Protein AF-A0A920SVD6-F1 (afdb_monomer_lite)

Secondary structure (DSSP, 8-state):
-TTHHHHHHHHHHHH-TT--HHHHHHHHHHHHHHHHHHHHHHHHTTT--EEEE-HHHHTEEE-S-TTS--EEEE--HHHHHHHHTTPEEEEE-SEEE-TT--EEE--TTHHHHHHHHHHHHTT-S-EEEEESSSS--SS-TTT-TTPPPPPS---------TT-TTSSS--SS---EEEEESSS--EEE-

pLDDT: mean 78.44, std 23.14, range [25.78, 98.5]

Foldseek 3Di:
DACVLVVQLVVVVVVPVCPDLLVNLVRSLVLQVVVLVVVCVVCVVVVAAADEEEQVRQQQEWAPPAQATDGPDTPNPVVVVCVVVLHKYKYRFQWHAYPVRGIGGNHPCRLVVRQVRVCVVVVAPDREEAAPDQDDWPDDCVVPVPTDRPPPDDDDDDPDPPPPPPPPSDDPHSHYWYFHHPHVHRMIID

Radius of gyration: 17.44 Å; chains: 1; bounding box: 50×38×45 Å

Sequence (190 aa):
MAGETNRLLDLARVIDPKADAREIDVLVSTGEQVTIALLTMALHNRQIEARSYTGGQVRILTDNVHGKARILDIDAESVRADIAQRNVVVIAGFQGVDESGNITTLGRGGSDTTAVAMAAALHADECRIYTDVDGVYTADPAIFPRSTPPGSHHSRGNAGTLKSWRQGFADPVGRICWKIQGSSAGFVVI

Structure (mmCIF, N/CA/C/O backbone):
data_AF-A0A920SVD6-F1
#
_entry.id   AF-A0A920SVD6-F1
#
loop_
_atom_site.group_PDB
_atom_site.id
_atom_site.type_symbol
_atom_site.label_atom_id
_atom_site.label_alt_id
_atom_site.label_comp_id
_atom_site.label_asym_id
_atom_site.label_entity_id
_atom_site.label_seq_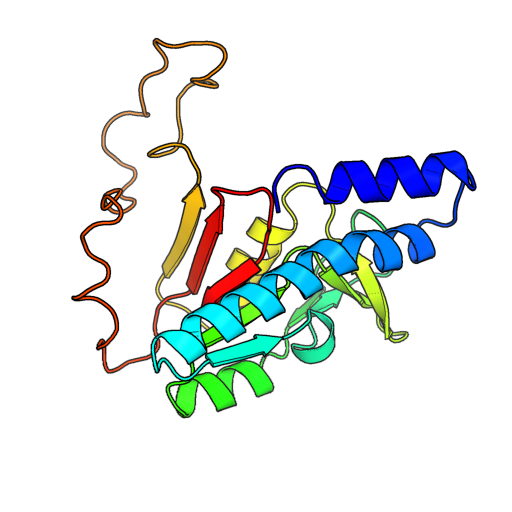id
_atom_site.pdbx_PDB_ins_code
_atom_site.Cartn_x
_atom_site.Cartn_y
_atom_site.Cartn_z
_atom_site.occupancy
_atom_site.B_iso_or_equiv
_atom_site.auth_seq_id
_atom_site.auth_comp_id
_atom_site.auth_asym_id
_atom_site.auth_atom_id
_atom_site.pdbx_PDB_model_num
ATOM 1 N N . MET A 1 1 ? 1.581 10.706 -5.353 1.00 59.88 1 MET A N 1
ATOM 2 C CA . MET A 1 1 ? 1.422 12.069 -5.924 1.00 59.88 1 MET A CA 1
ATOM 3 C C . MET A 1 1 ? 1.335 11.980 -7.444 1.00 59.88 1 MET A C 1
ATOM 5 O O . MET A 1 1 ? 1.946 11.075 -7.997 1.00 59.88 1 MET A O 1
ATOM 9 N N . ALA A 1 2 ? 0.642 12.934 -8.091 1.00 70.94 2 ALA A N 1
ATOM 10 C CA . ALA A 1 2 ? 0.730 13.290 -9.524 1.00 70.94 2 ALA A CA 1
ATOM 11 C C . ALA A 1 2 ? 1.945 12.749 -10.320 1.00 70.94 2 ALA A C 1
ATOM 13 O O . ALA A 1 2 ? 2.993 13.368 -10.218 1.00 70.94 2 ALA A O 1
ATOM 14 N N . GLY A 1 3 ? 1.860 11.662 -11.094 1.00 78.44 3 GLY A N 1
ATOM 15 C CA . GLY A 1 3 ? 2.940 11.180 -11.972 1.00 78.44 3 GLY A CA 1
ATOM 16 C C . GLY A 1 3 ? 4.173 10.558 -11.296 1.00 78.44 3 GLY A C 1
ATOM 17 O O . GLY A 1 3 ? 5.091 10.149 -12.004 1.00 78.44 3 GLY A O 1
ATOM 18 N N . GLU A 1 4 ? 4.207 10.435 -9.966 1.00 86.75 4 GLU A N 1
ATOM 19 C CA . GLU A 1 4 ? 5.420 10.019 -9.241 1.00 86.75 4 GLU A CA 1
ATOM 20 C C . GLU A 1 4 ? 5.851 8.582 -9.568 1.00 86.75 4 GLU A C 1
ATOM 22 O O . GLU A 1 4 ? 7.027 8.325 -9.808 1.00 86.75 4 GLU A O 1
ATOM 27 N N . THR A 1 5 ? 4.903 7.648 -9.681 1.00 86.06 5 THR A N 1
ATOM 28 C CA . THR A 1 5 ? 5.197 6.265 -10.088 1.00 86.06 5 THR A CA 1
ATOM 29 C C . THR A 1 5 ? 5.846 6.205 -11.472 1.00 86.06 5 THR A C 1
ATOM 31 O O . THR A 1 5 ? 6.794 5.451 -11.670 1.00 86.06 5 THR A O 1
ATOM 34 N N . ASN A 1 6 ? 5.383 7.026 -12.422 1.00 88.06 6 ASN A N 1
ATOM 35 C CA . ASN A 1 6 ? 5.971 7.076 -13.763 1.00 88.06 6 ASN A CA 1
ATOM 36 C C . ASN A 1 6 ? 7.395 7.635 -13.708 1.00 88.06 6 ASN A C 1
ATOM 38 O O . ASN A 1 6 ? 8.294 7.047 -14.298 1.00 88.06 6 ASN A O 1
ATOM 42 N N . ARG A 1 7 ? 7.616 8.703 -12.928 1.00 93.38 7 ARG A N 1
ATOM 43 C CA . ARG A 1 7 ? 8.951 9.273 -12.702 1.00 93.38 7 ARG A CA 1
ATOM 44 C C . ARG A 1 7 ? 9.929 8.222 -12.167 1.00 93.38 7 ARG A C 1
ATOM 46 O O . ARG A 1 7 ? 11.048 8.128 -12.660 1.00 93.38 7 ARG A O 1
ATOM 53 N N . LEU A 1 8 ? 9.509 7.430 -11.179 1.00 93.56 8 LEU A N 1
ATOM 54 C CA . LEU A 1 8 ? 10.324 6.361 -10.593 1.00 93.56 8 LEU A CA 1
ATOM 55 C C . LEU A 1 8 ? 10.625 5.243 -11.602 1.00 93.56 8 LEU A C 1
ATOM 57 O O . LEU A 1 8 ? 11.771 4.817 -11.722 1.00 93.56 8 LEU A O 1
ATOM 61 N N . LEU A 1 9 ? 9.626 4.809 -12.374 1.00 92.62 9 LEU A N 1
ATOM 62 C CA . LEU A 1 9 ? 9.816 3.808 -13.429 1.00 92.62 9 LEU A CA 1
ATOM 63 C C . LEU A 1 9 ? 10.764 4.296 -14.532 1.00 92.62 9 LEU A C 1
ATOM 65 O O . LEU A 1 9 ? 11.592 3.526 -15.015 1.00 92.62 9 LEU A O 1
ATOM 69 N N . ASP A 1 10 ? 10.673 5.566 -14.920 1.00 94.75 10 ASP A N 1
ATOM 70 C CA . ASP A 1 10 ? 11.561 6.148 -15.925 1.00 94.75 10 ASP A CA 1
ATOM 71 C C . ASP A 1 10 ? 13.003 6.253 -15.410 1.00 94.75 10 ASP A C 1
ATOM 73 O O . ASP A 1 10 ? 13.934 5.943 -16.152 1.00 94.75 10 ASP A O 1
ATOM 77 N N . LEU A 1 11 ? 13.204 6.577 -14.127 1.00 94.94 11 LEU A N 1
ATOM 78 C CA . LEU A 1 11 ? 14.527 6.520 -13.496 1.00 94.94 11 LEU A CA 1
ATOM 79 C C . LEU A 1 11 ? 15.113 5.104 -13.515 1.00 94.94 11 LEU A C 1
ATOM 81 O O . LEU A 1 11 ? 16.275 4.939 -13.877 1.00 94.94 11 LEU A O 1
ATOM 85 N N . ALA A 1 12 ? 14.320 4.082 -13.179 1.00 95.19 12 ALA A N 1
ATOM 86 C CA . ALA A 1 12 ? 14.783 2.695 -13.231 1.00 95.19 12 ALA A CA 1
ATOM 87 C C . ALA A 1 12 ? 15.220 2.293 -14.644 1.00 95.19 12 ALA A C 1
ATOM 89 O O . ALA A 1 12 ? 16.287 1.710 -14.816 1.00 95.19 12 ALA A O 1
ATOM 90 N N . ARG A 1 13 ? 14.441 2.671 -15.665 1.00 94.69 13 ARG A N 1
ATOM 91 C CA . ARG A 1 13 ? 14.746 2.378 -17.075 1.00 94.69 13 ARG A CA 1
ATOM 92 C C . ARG A 1 13 ? 16.040 3.019 -17.563 1.00 94.69 13 ARG A C 1
ATOM 94 O O . ARG A 1 13 ? 16.692 2.445 -18.429 1.00 94.69 13 ARG A O 1
ATOM 101 N N . VAL A 1 14 ? 16.397 4.196 -17.044 1.00 96.19 14 VAL A N 1
ATOM 102 C CA . VAL A 1 14 ? 17.677 4.851 -17.362 1.00 96.19 14 VAL A CA 1
ATOM 103 C C . VAL A 1 14 ? 18.859 4.037 -16.831 1.00 96.19 14 VAL A C 1
ATOM 105 O O . VAL A 1 14 ? 19.903 4.004 -17.478 1.00 96.19 14 VAL A O 1
ATOM 108 N N . ILE A 1 15 ? 18.700 3.380 -15.680 1.00 96.81 15 ILE A N 1
ATOM 109 C CA . ILE A 1 15 ? 19.742 2.546 -15.071 1.00 96.81 15 ILE A CA 1
ATOM 110 C C . ILE A 1 15 ? 19.809 1.171 -15.742 1.00 96.81 15 ILE A C 1
ATOM 112 O O . ILE A 1 15 ? 20.872 0.770 -16.208 1.00 96.81 15 ILE A O 1
ATOM 116 N N . ASP A 1 16 ? 18.683 0.461 -15.799 1.00 95.69 16 ASP A N 1
ATOM 117 C CA . ASP A 1 16 ? 18.568 -0.836 -16.458 1.00 95.69 16 ASP A CA 1
ATOM 118 C C . ASP A 1 16 ? 17.132 -1.053 -16.983 1.00 95.69 16 ASP A C 1
ATOM 120 O O . ASP A 1 16 ? 16.195 -1.250 -16.203 1.00 95.69 16 ASP A O 1
ATOM 124 N N . PRO A 1 17 ? 16.925 -1.077 -18.313 1.00 92.00 17 PRO A N 1
ATOM 125 C CA . PRO A 1 17 ? 15.631 -1.391 -18.918 1.00 92.00 17 PRO A CA 1
ATOM 126 C C . PRO A 1 17 ? 15.088 -2.791 -18.589 1.00 92.00 17 PRO A C 1
ATOM 128 O O . PRO A 1 17 ? 13.911 -3.055 -18.838 1.00 92.00 17 PRO A O 1
ATOM 131 N N . LYS A 1 18 ? 15.936 -3.697 -18.091 1.00 94.19 18 LYS A N 1
ATOM 132 C CA . LYS A 1 18 ? 15.605 -5.072 -17.696 1.00 94.19 18 LYS A CA 1
ATOM 133 C C . LYS A 1 18 ? 15.849 -5.314 -16.204 1.00 94.19 18 LYS A C 1
ATOM 135 O O . LYS A 1 18 ? 16.045 -6.466 -15.818 1.00 94.19 18 LYS A O 1
ATOM 140 N N . ALA A 1 19 ? 15.818 -4.248 -15.398 1.00 94.62 19 ALA A N 1
ATOM 141 C CA . ALA A 1 19 ? 15.954 -4.331 -13.951 1.00 94.62 19 ALA A CA 1
ATOM 142 C C . ALA A 1 19 ? 15.039 -5.414 -13.362 1.00 94.62 19 ALA A C 1
ATOM 144 O O . ALA A 1 19 ? 13.912 -5.622 -13.827 1.00 94.62 19 ALA A O 1
ATOM 145 N N . ASP A 1 20 ? 15.532 -6.084 -12.321 1.00 96.19 20 ASP A N 1
ATOM 146 C CA . ASP A 1 20 ? 14.783 -7.117 -11.618 1.00 96.19 20 ASP A CA 1
ATOM 147 C C . ASP A 1 20 ? 13.450 -6.558 -11.093 1.00 96.19 20 ASP A C 1
ATOM 149 O O . ASP A 1 20 ? 13.395 -5.480 -10.492 1.00 96.19 20 ASP A O 1
ATOM 153 N N . ALA A 1 21 ? 12.361 -7.294 -11.324 1.00 96.31 21 ALA A N 1
ATOM 154 C CA . ALA A 1 21 ? 11.019 -6.874 -10.937 1.00 96.31 21 ALA A CA 1
ATOM 155 C C . ALA A 1 21 ? 10.884 -6.656 -9.419 1.00 96.31 21 ALA A C 1
ATOM 157 O O . ALA A 1 21 ? 10.124 -5.783 -8.998 1.00 96.31 21 ALA A O 1
ATOM 158 N N . ARG A 1 22 ? 11.653 -7.387 -8.604 1.00 97.69 22 ARG A N 1
ATOM 159 C CA . ARG A 1 22 ? 11.734 -7.187 -7.155 1.00 97.69 22 ARG A CA 1
ATOM 160 C C . ARG A 1 22 ? 12.231 -5.787 -6.810 1.00 97.69 22 ARG A C 1
ATOM 162 O O . ARG A 1 22 ? 11.636 -5.112 -5.975 1.00 97.69 22 ARG A O 1
ATOM 169 N N . GLU A 1 23 ? 13.299 -5.329 -7.459 1.00 98.00 23 GLU A N 1
ATOM 170 C CA . GLU A 1 23 ? 13.865 -3.998 -7.200 1.00 98.00 23 GLU A CA 1
ATOM 171 C C . GLU A 1 23 ? 12.952 -2.888 -7.725 1.00 98.00 23 GLU A C 1
ATOM 173 O O . GLU A 1 23 ? 12.854 -1.819 -7.118 1.00 98.00 23 GLU A O 1
ATOM 178 N N . ILE A 1 24 ? 12.221 -3.152 -8.814 1.00 97.06 24 ILE A N 1
ATOM 179 C CA . ILE A 1 24 ? 11.164 -2.250 -9.276 1.00 97.06 24 ILE A CA 1
ATOM 180 C C . ILE A 1 24 ? 10.084 -2.100 -8.205 1.00 97.06 24 ILE A C 1
ATOM 182 O O . ILE A 1 24 ? 9.722 -0.966 -7.894 1.00 97.06 24 ILE A O 1
ATOM 186 N N . ASP A 1 25 ? 9.608 -3.196 -7.609 1.00 97.44 25 ASP A N 1
ATOM 187 C CA . ASP A 1 25 ? 8.603 -3.156 -6.541 1.00 97.44 25 ASP A CA 1
ATOM 188 C C . ASP A 1 25 ? 9.084 -2.344 -5.334 1.00 97.44 25 ASP A C 1
ATOM 190 O O . ASP A 1 25 ? 8.352 -1.475 -4.845 1.00 97.44 25 ASP A O 1
ATOM 194 N N . VAL A 1 26 ? 10.335 -2.551 -4.905 1.00 97.56 26 VAL A N 1
ATOM 195 C CA . VAL A 1 26 ? 10.971 -1.731 -3.863 1.00 97.56 26 VAL A CA 1
ATOM 196 C C . VAL A 1 26 ? 10.915 -0.256 -4.252 1.00 97.56 26 VAL A C 1
ATOM 198 O O . VAL A 1 26 ? 10.402 0.558 -3.483 1.00 97.56 26 VAL A O 1
ATOM 201 N N . LEU A 1 27 ? 11.372 0.093 -5.456 1.00 96.75 27 LEU A N 1
ATOM 202 C CA . LEU A 1 27 ? 11.443 1.475 -5.914 1.00 96.75 27 LEU A CA 1
ATOM 203 C C . LEU A 1 27 ? 10.066 2.143 -5.969 1.00 96.75 27 LEU A C 1
ATOM 205 O O . LEU A 1 27 ? 9.876 3.207 -5.379 1.00 96.75 27 LEU A O 1
ATOM 209 N N . VAL A 1 28 ? 9.097 1.549 -6.668 1.00 94.75 28 VAL A N 1
ATOM 210 C CA . VAL A 1 28 ? 7.799 2.200 -6.897 1.00 94.75 28 VAL A CA 1
ATOM 211 C C . VAL A 1 28 ? 6.931 2.250 -5.640 1.00 94.75 28 VAL A C 1
ATOM 213 O O . VAL A 1 28 ? 6.102 3.154 -5.519 1.00 94.75 28 VAL A O 1
ATOM 216 N N . SER A 1 29 ? 7.148 1.351 -4.672 1.00 95.00 29 SER A N 1
ATOM 217 C CA . SER A 1 29 ? 6.441 1.379 -3.385 1.00 95.00 29 SER A CA 1
ATOM 218 C C . SER A 1 29 ? 6.717 2.653 -2.575 1.00 95.00 29 SER A C 1
ATOM 220 O O . SER A 1 29 ? 5.858 3.107 -1.811 1.00 95.00 29 SER A O 1
ATOM 222 N N . THR A 1 30 ? 7.887 3.274 -2.773 1.00 95.38 30 THR A N 1
ATOM 223 C CA . THR A 1 30 ? 8.310 4.477 -2.037 1.00 95.38 30 THR A CA 1
ATOM 224 C C . THR A 1 30 ? 7.393 5.675 -2.281 1.00 95.38 30 THR A C 1
ATOM 226 O O . THR A 1 30 ? 7.169 6.466 -1.365 1.00 95.38 30 THR A O 1
ATOM 229 N N . GLY A 1 31 ? 6.794 5.791 -3.473 1.00 92.06 31 GLY A N 1
ATOM 230 C CA . GLY A 1 31 ? 5.871 6.883 -3.793 1.00 92.06 31 GLY A CA 1
ATOM 231 C C . GLY A 1 31 ? 4.642 6.905 -2.878 1.00 92.06 31 GLY A C 1
ATOM 232 O O . GLY A 1 31 ? 4.177 7.976 -2.470 1.00 92.06 31 GLY A O 1
ATOM 233 N N . GLU A 1 32 ? 4.149 5.727 -2.492 1.00 90.38 32 GLU A N 1
ATOM 234 C CA . GLU A 1 32 ? 3.034 5.613 -1.551 1.00 90.38 32 GLU A CA 1
ATOM 235 C C . GLU A 1 32 ? 3.483 5.842 -0.108 1.00 90.38 32 GLU A C 1
ATOM 237 O O . GLU A 1 32 ? 2.773 6.502 0.648 1.00 90.38 32 GLU A O 1
ATOM 242 N N . GLN A 1 33 ? 4.693 5.404 0.258 1.00 94.62 33 GLN A N 1
ATOM 243 C CA . GLN A 1 33 ? 5.264 5.656 1.588 1.00 94.62 33 GLN A CA 1
ATOM 244 C C . GLN A 1 33 ? 5.442 7.156 1.864 1.00 94.62 33 GLN A C 1
ATOM 246 O O . GLN A 1 33 ? 5.070 7.646 2.932 1.00 94.62 33 GLN A O 1
ATOM 251 N N . VAL A 1 34 ? 5.940 7.908 0.878 1.00 94.88 34 VAL A N 1
ATOM 252 C CA . VAL A 1 34 ? 6.024 9.374 0.957 1.00 94.88 34 VAL A CA 1
ATOM 253 C C . VAL A 1 34 ? 4.633 9.975 1.149 1.00 94.88 34 VAL A C 1
ATOM 255 O O . VAL A 1 34 ? 4.442 10.853 1.990 1.00 94.88 34 VAL A O 1
ATOM 258 N N . THR A 1 35 ? 3.643 9.487 0.400 1.00 91.38 35 THR A N 1
ATOM 259 C CA . THR A 1 35 ? 2.292 10.049 0.444 1.00 91.38 35 THR A CA 1
ATOM 260 C C . THR A 1 35 ? 1.628 9.842 1.806 1.00 91.38 35 THR A C 1
ATOM 262 O O . THR A 1 35 ? 1.092 10.803 2.362 1.00 91.38 35 THR A O 1
ATOM 265 N N . ILE A 1 36 ? 1.681 8.631 2.372 1.00 95.19 36 ILE A N 1
ATOM 266 C CA . ILE A 1 36 ? 1.068 8.365 3.683 1.00 95.19 36 ILE A CA 1
ATOM 267 C C . ILE A 1 36 ? 1.713 9.192 4.790 1.00 95.19 36 ILE A C 1
ATOM 269 O O . ILE A 1 36 ? 1.002 9.730 5.635 1.00 95.19 36 ILE A O 1
ATOM 273 N N . ALA A 1 37 ? 3.036 9.372 4.747 1.00 96.56 37 ALA A N 1
ATOM 274 C CA . ALA A 1 37 ? 3.748 10.176 5.728 1.00 96.56 37 ALA A CA 1
ATOM 275 C C . ALA A 1 37 ? 3.295 11.642 5.666 1.00 96.56 37 ALA A C 1
ATOM 277 O O . ALA A 1 37 ? 2.928 12.219 6.690 1.00 96.56 37 ALA A O 1
ATOM 278 N N . LEU A 1 38 ? 3.249 12.225 4.463 1.00 95.44 38 LEU A N 1
ATOM 279 C CA . LEU A 1 38 ? 2.810 13.608 4.262 1.00 95.44 38 LEU A CA 1
ATOM 280 C C . LEU A 1 38 ? 1.349 13.823 4.679 1.00 95.44 38 LEU A C 1
ATOM 282 O O . LEU A 1 38 ? 1.037 14.836 5.307 1.00 95.44 38 LEU A O 1
ATOM 286 N N . LEU A 1 39 ? 0.454 12.880 4.368 1.00 92.94 39 LEU A N 1
ATOM 287 C CA . LEU A 1 39 ? -0.944 12.976 4.781 1.00 92.94 39 LEU A CA 1
ATOM 288 C C . LEU A 1 39 ? -1.087 12.903 6.303 1.00 92.94 39 LEU A C 1
ATOM 290 O O . LEU A 1 39 ? -1.785 13.730 6.887 1.00 92.94 39 LEU A O 1
ATOM 294 N N . THR A 1 40 ? -0.409 11.959 6.954 1.00 95.62 40 THR A N 1
ATOM 295 C CA . THR A 1 40 ? -0.432 11.847 8.416 1.00 95.62 40 THR A CA 1
ATOM 296 C C . THR A 1 40 ? 0.098 13.119 9.081 1.00 95.62 40 THR A C 1
ATOM 298 O O . THR A 1 40 ? -0.557 13.638 9.980 1.00 95.62 40 THR A O 1
ATOM 301 N N . MET A 1 41 ? 1.192 13.708 8.582 1.00 96.88 41 MET A N 1
ATOM 302 C CA . MET A 1 41 ? 1.684 15.007 9.071 1.00 96.88 41 MET A CA 1
ATOM 303 C C . MET A 1 41 ? 0.647 16.130 8.896 1.00 96.88 41 MET A C 1
ATOM 305 O O . MET A 1 41 ? 0.484 16.982 9.771 1.00 96.88 41 MET A O 1
ATOM 309 N N . ALA A 1 42 ? -0.081 16.144 7.775 1.00 93.94 42 ALA A N 1
ATOM 310 C CA . ALA A 1 42 ? -1.130 17.130 7.527 1.00 93.94 42 ALA A CA 1
ATOM 311 C C . ALA A 1 42 ? -2.347 16.965 8.460 1.00 93.94 42 ALA A C 1
ATOM 313 O O . ALA A 1 42 ? -2.970 17.971 8.818 1.00 93.94 42 ALA A O 1
ATOM 314 N N . LEU A 1 43 ? -2.676 15.729 8.857 1.00 92.62 43 LEU A N 1
ATOM 315 C CA . LEU A 1 43 ? -3.696 15.423 9.868 1.00 92.62 43 LEU A CA 1
ATOM 316 C C . LEU A 1 43 ? -3.243 15.879 11.261 1.00 92.62 43 LEU A C 1
ATOM 318 O O . LEU A 1 43 ? -3.988 16.588 11.937 1.00 92.62 43 LEU A O 1
ATOM 322 N N . HIS A 1 44 ? -1.994 15.598 11.641 1.00 94.38 44 HIS A N 1
ATOM 323 C CA . HIS A 1 44 ? -1.421 16.070 12.907 1.00 94.38 44 HIS A CA 1
ATOM 324 C C . HIS A 1 44 ? -1.421 17.597 13.016 1.00 94.38 44 HIS A C 1
ATOM 326 O O . HIS A 1 44 ? -1.799 18.141 14.049 1.00 94.38 44 HIS A O 1
ATOM 332 N N . ASN A 1 45 ? -1.088 18.316 11.937 1.00 95.75 45 ASN A N 1
ATOM 333 C CA . ASN A 1 45 ? -1.154 19.786 11.898 1.00 95.75 45 ASN A CA 1
ATOM 334 C C . ASN A 1 45 ? -2.589 20.324 12.111 1.00 95.75 45 ASN A C 1
ATOM 336 O O . ASN A 1 45 ? -2.800 21.466 12.506 1.00 95.75 45 ASN A O 1
ATOM 340 N N . ARG A 1 46 ? -3.601 19.487 11.872 1.00 94.38 46 ARG A N 1
ATOM 341 C CA . ARG A 1 46 ? -5.013 19.769 12.158 1.00 94.38 46 ARG A CA 1
ATOM 342 C C . ARG A 1 46 ? -5.481 19.211 13.505 1.00 94.38 46 ARG A C 1
ATOM 344 O O . ARG A 1 46 ? -6.682 19.210 13.751 1.00 94.38 46 ARG A O 1
ATOM 351 N N . GLN A 1 47 ? -4.555 18.773 14.360 1.00 94.94 47 GLN A N 1
ATOM 352 C CA . GLN A 1 47 ? -4.828 18.178 15.673 1.00 94.94 47 GLN A CA 1
ATOM 353 C C . GLN A 1 47 ? -5.707 16.920 15.591 1.00 94.94 47 GLN A C 1
ATOM 355 O O . GLN A 1 47 ? -6.502 16.646 16.486 1.00 94.94 47 GLN A O 1
ATOM 360 N N . ILE A 1 48 ? -5.584 16.171 14.493 1.00 92.81 48 ILE A N 1
ATOM 361 C CA . ILE A 1 48 ? -6.232 14.874 14.313 1.00 92.81 48 ILE A CA 1
ATOM 362 C C . ILE A 1 48 ? -5.188 13.799 14.590 1.00 92.81 48 ILE A C 1
ATOM 364 O O . ILE A 1 48 ? -4.170 13.743 13.896 1.00 92.81 48 ILE A O 1
ATOM 368 N N . GLU A 1 49 ? -5.455 12.946 15.576 1.00 94.38 49 GLU A N 1
ATOM 369 C CA . GLU A 1 49 ? -4.615 11.785 15.867 1.00 94.38 49 GLU A CA 1
ATOM 370 C C . GLU A 1 49 ? -4.657 10.807 14.694 1.00 94.38 49 GLU A C 1
ATOM 372 O O . GLU A 1 49 ? -5.722 10.371 14.248 1.00 94.38 49 GLU A O 1
ATOM 377 N N . ALA A 1 50 ? -3.482 10.500 14.154 1.00 94.94 50 ALA A N 1
ATOM 378 C CA . ALA A 1 50 ? -3.350 9.680 12.963 1.00 94.94 50 ALA A CA 1
ATOM 379 C C . ALA A 1 50 ? -2.043 8.890 12.964 1.00 94.94 50 ALA A C 1
ATOM 381 O O . ALA A 1 50 ? -1.034 9.340 13.513 1.00 94.94 50 ALA A O 1
ATOM 382 N N . ARG A 1 51 ? -2.021 7.746 12.281 1.00 97.06 51 ARG A N 1
ATOM 383 C CA . ARG A 1 51 ? -0.809 6.943 12.100 1.00 97.06 51 ARG A CA 1
ATOM 384 C C . ARG A 1 51 ? -0.744 6.347 10.707 1.00 97.06 51 ARG A C 1
ATOM 386 O O . ARG A 1 51 ? -1.748 5.874 10.186 1.00 97.06 51 ARG A O 1
ATOM 393 N N . SER A 1 52 ? 0.447 6.359 10.115 1.00 97.06 52 SER A N 1
ATOM 394 C CA . SER A 1 52 ? 0.682 5.751 8.810 1.00 97.06 52 SER A CA 1
ATOM 395 C C . SER A 1 52 ? 1.235 4.327 8.914 1.00 97.06 52 SER A C 1
ATOM 397 O O . SER A 1 52 ? 1.939 3.998 9.870 1.00 97.06 52 SER A O 1
ATOM 399 N N . TYR A 1 53 ? 0.917 3.495 7.920 1.00 97.69 53 TYR A N 1
ATOM 400 C CA . TYR A 1 53 ? 1.356 2.104 7.822 1.00 97.69 53 TYR A CA 1
ATOM 401 C C . TYR A 1 53 ? 1.772 1.736 6.398 1.00 97.69 53 TYR A C 1
ATOM 403 O O . TYR A 1 53 ? 1.054 2.012 5.442 1.00 97.69 53 TYR A O 1
ATOM 411 N N . THR A 1 54 ? 2.885 1.027 6.240 1.00 97.38 54 THR A N 1
ATOM 412 C CA . THR A 1 54 ? 3.207 0.334 4.984 1.00 97.38 54 THR A CA 1
ATOM 413 C C . THR A 1 54 ? 2.456 -0.997 4.882 1.00 97.38 54 THR A C 1
ATOM 415 O O . THR A 1 54 ? 2.028 -1.554 5.895 1.00 97.38 54 THR A O 1
ATOM 418 N N . GLY A 1 55 ? 2.339 -1.559 3.672 1.00 94.81 55 GLY A N 1
ATOM 419 C CA . GLY A 1 55 ? 1.699 -2.868 3.473 1.00 94.81 55 GLY A CA 1
ATOM 420 C C . GLY A 1 55 ? 2.333 -3.982 4.319 1.00 94.81 55 GLY A C 1
ATOM 421 O O . GLY A 1 55 ? 1.621 -4.802 4.894 1.00 94.81 55 GLY A O 1
ATOM 422 N N . GLY A 1 56 ? 3.658 -3.950 4.504 1.00 95.81 56 GLY A N 1
ATOM 423 C CA . GLY A 1 56 ? 4.365 -4.875 5.395 1.00 95.81 56 GLY A CA 1
ATOM 424 C C . GLY A 1 56 ? 4.037 -4.687 6.880 1.00 95.81 56 GLY A C 1
ATOM 425 O O . GLY A 1 56 ? 3.890 -5.673 7.594 1.00 95.81 56 GLY A O 1
ATOM 426 N N . GLN A 1 57 ? 3.849 -3.448 7.353 1.00 96.62 57 GLN A N 1
ATOM 427 C CA . GLN A 1 57 ? 3.471 -3.173 8.750 1.00 96.62 57 GLN A CA 1
ATOM 428 C C . GLN A 1 57 ? 2.028 -3.594 9.074 1.00 96.62 57 GLN A C 1
ATOM 430 O O . GLN A 1 57 ? 1.730 -3.938 10.218 1.00 96.62 57 GLN A O 1
ATOM 435 N N . VAL A 1 58 ? 1.138 -3.576 8.076 1.00 94.94 58 VAL A N 1
ATOM 436 C CA . VAL A 1 58 ? -0.220 -4.151 8.174 1.00 94.94 58 VAL A CA 1
ATOM 437 C C . VAL A 1 58 ? -0.206 -5.678 8.014 1.00 94.94 58 VAL A C 1
ATOM 439 O O . VAL A 1 58 ? -1.153 -6.344 8.427 1.00 94.94 58 VAL A O 1
ATOM 442 N N . ARG A 1 59 ? 0.882 -6.227 7.454 1.00 94.50 59 ARG A N 1
ATOM 443 C CA . ARG A 1 59 ? 1.040 -7.624 7.020 1.00 94.50 59 ARG A CA 1
ATOM 444 C C . ARG A 1 59 ? 0.030 -8.010 5.938 1.00 94.50 59 ARG A C 1
ATOM 446 O O . ARG A 1 59 ? -0.696 -8.990 6.066 1.00 94.50 59 ARG A O 1
ATOM 453 N N . ILE A 1 60 ? -0.006 -7.219 4.866 1.00 97.38 60 ILE A N 1
ATOM 454 C CA . ILE A 1 60 ? -0.681 -7.584 3.616 1.00 97.38 60 ILE A CA 1
ATOM 455 C C . ILE A 1 60 ? 0.194 -8.627 2.919 1.00 97.38 60 ILE A C 1
ATOM 457 O O . ILE A 1 60 ? 1.152 -8.273 2.227 1.00 97.38 60 ILE A O 1
ATOM 461 N N . LEU A 1 61 ? -0.107 -9.903 3.152 1.00 98.38 61 LEU A N 1
ATOM 462 C CA . LEU A 1 61 ? 0.619 -11.025 2.575 1.00 98.38 61 LEU A CA 1
ATOM 463 C C . LEU A 1 61 ? 0.218 -11.200 1.113 1.00 98.38 61 LEU A C 1
ATOM 465 O O . LEU A 1 61 ? -0.962 -11.156 0.762 1.00 98.38 61 LEU A O 1
ATOM 469 N N . THR A 1 62 ? 1.205 -11.433 0.263 1.00 98.50 62 THR A N 1
ATOM 470 C CA . THR A 1 62 ? 1.032 -11.602 -1.178 1.00 98.50 62 THR A CA 1
ATOM 471 C C . THR A 1 62 ? 1.816 -12.801 -1.701 1.00 98.50 62 THR A C 1
ATOM 473 O O . THR A 1 62 ? 2.708 -13.307 -1.022 1.00 98.50 62 THR A O 1
ATOM 476 N N . ASP A 1 63 ? 1.493 -13.250 -2.915 1.00 98.12 63 ASP A N 1
ATOM 477 C CA . ASP A 1 63 ? 2.399 -14.117 -3.671 1.00 98.12 63 ASP A CA 1
ATOM 478 C C . ASP A 1 63 ? 3.667 -13.356 -4.119 1.00 98.12 63 ASP A C 1
ATOM 480 O O . ASP A 1 63 ? 3.766 -12.135 -4.013 1.00 98.12 63 ASP A O 1
ATOM 484 N N . ASN A 1 64 ? 4.668 -14.077 -4.622 1.00 96.88 64 ASN A N 1
ATOM 485 C CA . ASN A 1 64 ? 5.961 -13.509 -5.023 1.00 96.88 64 ASN A CA 1
ATOM 486 C C . ASN A 1 64 ? 5.994 -13.028 -6.488 1.00 96.88 64 ASN A C 1
ATOM 488 O O . ASN A 1 64 ? 7.063 -12.910 -7.095 1.00 96.88 64 ASN A O 1
ATOM 492 N N . VAL A 1 65 ? 4.830 -12.776 -7.099 1.00 97.69 65 VAL A N 1
ATOM 493 C CA . VAL A 1 65 ? 4.744 -12.360 -8.504 1.00 97.69 65 VAL A CA 1
ATOM 494 C C . VAL A 1 65 ? 4.909 -10.842 -8.607 1.00 97.69 65 VAL A C 1
ATOM 496 O O . VAL A 1 65 ? 3.942 -10.102 -8.789 1.00 97.69 65 VAL A O 1
ATOM 499 N N . HIS A 1 66 ? 6.156 -10.378 -8.513 1.00 96.69 66 HIS A N 1
ATOM 500 C CA . HIS A 1 66 ? 6.504 -8.954 -8.529 1.00 96.69 66 HIS A CA 1
ATOM 501 C C . HIS A 1 66 ? 5.860 -8.161 -9.683 1.00 96.69 66 HIS A C 1
ATOM 503 O O . HIS A 1 66 ? 5.724 -8.644 -10.815 1.00 96.69 66 HIS A O 1
ATOM 509 N N . GLY A 1 67 ? 5.429 -6.934 -9.384 1.00 93.75 67 GLY A N 1
ATOM 510 C CA . GLY A 1 67 ? 4.719 -6.034 -10.301 1.00 93.75 67 GLY A CA 1
ATOM 511 C C . GLY A 1 67 ? 3.223 -6.321 -10.507 1.00 93.75 67 GLY A C 1
ATOM 512 O O . GLY A 1 67 ? 2.523 -5.503 -11.112 1.00 93.75 67 GLY A O 1
ATOM 513 N N . LYS A 1 68 ? 2.716 -7.480 -10.067 1.00 96.50 68 LYS A N 1
ATOM 514 C CA . LYS A 1 68 ? 1.309 -7.902 -10.231 1.00 96.50 68 LYS A CA 1
ATOM 515 C C . LYS A 1 68 ? 0.881 -8.935 -9.182 1.00 96.50 68 LYS A C 1
ATOM 517 O O . LYS A 1 68 ? 0.103 -9.845 -9.488 1.00 96.50 68 LYS A O 1
ATOM 522 N N . ALA A 1 69 ? 1.423 -8.801 -7.979 1.00 97.62 69 ALA A N 1
ATOM 523 C CA . ALA A 1 69 ? 1.230 -9.753 -6.905 1.00 97.62 69 ALA A CA 1
ATOM 524 C C . ALA A 1 69 ? -0.238 -9.798 -6.469 1.00 97.62 69 ALA A C 1
ATOM 526 O O . ALA A 1 69 ? -0.986 -8.822 -6.611 1.00 97.62 69 ALA A O 1
ATOM 527 N N . ARG A 1 70 ? -0.667 -10.940 -5.938 1.00 97.38 70 ARG A N 1
ATOM 528 C CA . ARG A 1 70 ? -2.030 -11.136 -5.426 1.00 97.38 70 ARG A CA 1
ATOM 529 C C . ARG A 1 70 ? -2.017 -11.179 -3.913 1.00 97.38 70 ARG A C 1
ATOM 531 O O . ARG A 1 70 ? -1.185 -11.865 -3.335 1.00 97.38 70 ARG A O 1
ATOM 538 N N . ILE A 1 71 ? -2.966 -10.485 -3.286 1.00 97.69 71 ILE A N 1
ATOM 539 C CA . ILE A 1 71 ? -3.173 -10.559 -1.836 1.00 97.69 71 ILE A CA 1
ATOM 540 C C . ILE A 1 71 ? -3.655 -11.970 -1.486 1.00 97.69 71 ILE A C 1
ATOM 542 O O . ILE A 1 71 ? -4.641 -12.444 -2.054 1.00 97.69 71 ILE A O 1
ATOM 546 N N . LEU A 1 72 ? -2.946 -12.619 -0.568 1.00 97.75 72 LEU A N 1
ATOM 547 C CA . LEU A 1 72 ? -3.263 -13.938 -0.028 1.00 97.75 72 LEU A CA 1
ATOM 548 C C . LEU A 1 72 ? -3.965 -13.823 1.324 1.00 97.75 72 LEU A C 1
ATOM 550 O O . LEU A 1 72 ? -4.930 -14.542 1.566 1.00 97.75 72 LEU A O 1
ATOM 554 N N . ASP A 1 73 ? -3.495 -12.911 2.179 1.00 97.19 73 ASP A N 1
ATOM 555 C CA . ASP A 1 73 ? -4.035 -12.710 3.523 1.00 97.19 73 ASP A CA 1
ATOM 556 C C . ASP A 1 73 ? -3.746 -11.294 4.049 1.00 97.19 73 ASP A C 1
ATOM 558 O O . ASP A 1 73 ? -2.840 -10.607 3.567 1.00 97.19 73 ASP A O 1
ATOM 562 N N . ILE A 1 74 ? -4.527 -10.850 5.036 1.00 96.12 74 ILE A N 1
ATOM 563 C CA . ILE A 1 74 ? -4.351 -9.574 5.734 1.00 96.12 74 ILE A CA 1
ATOM 564 C C . ILE A 1 74 ? -4.613 -9.782 7.228 1.00 96.12 74 ILE A C 1
ATOM 566 O O . ILE A 1 74 ? -5.752 -9.978 7.645 1.00 96.12 74 ILE A O 1
ATOM 570 N N . ASP A 1 75 ? -3.567 -9.631 8.042 1.00 91.44 75 ASP A N 1
ATOM 571 C CA . ASP A 1 75 ? -3.666 -9.713 9.504 1.00 91.44 75 ASP A CA 1
ATOM 572 C C . ASP A 1 75 ? -4.459 -8.513 10.065 1.00 91.44 75 ASP A C 1
ATOM 574 O O . ASP A 1 75 ? -5.510 -8.673 10.688 1.00 91.44 75 ASP A O 1
ATOM 578 N N . ALA A 1 76 ? -4.004 -7.285 9.782 1.00 87.19 76 ALA A N 1
ATOM 579 C CA . ALA A 1 76 ? -4.614 -6.022 10.218 1.00 87.19 76 ALA A CA 1
ATOM 580 C C . ALA A 1 76 ? -4.868 -5.872 11.739 1.00 87.19 76 ALA A C 1
ATOM 582 O O . ALA A 1 76 ? -5.581 -4.954 12.150 1.00 87.19 76 ALA A O 1
ATOM 583 N N . GLU A 1 77 ? -4.269 -6.698 12.604 1.00 92.81 77 GLU A N 1
ATOM 584 C CA . GLU A 1 77 ? -4.400 -6.560 14.062 1.00 92.81 77 GLU A CA 1
ATOM 585 C C . GLU A 1 77 ? -3.875 -5.209 14.572 1.00 92.81 77 GLU A C 1
ATOM 587 O O . GLU A 1 77 ? -4.553 -4.523 15.341 1.00 92.81 77 GLU A O 1
ATOM 592 N N . SER A 1 78 ? -2.715 -4.775 14.072 1.00 92.75 78 SER A N 1
ATOM 593 C CA . SER A 1 78 ? -2.120 -3.477 14.411 1.00 92.75 78 SER A CA 1
ATOM 594 C C . SER A 1 78 ? -3.020 -2.302 14.015 1.00 92.75 78 SER A C 1
ATOM 596 O O . SER A 1 78 ? -3.132 -1.330 14.759 1.00 92.75 78 SER A O 1
ATOM 598 N N . VAL A 1 79 ? -3.705 -2.418 12.876 1.00 93.19 79 VAL A N 1
ATOM 599 C CA . VAL A 1 79 ? -4.669 -1.428 12.384 1.00 93.19 79 VAL A CA 1
ATOM 600 C C . VAL A 1 79 ? -5.907 -1.393 13.281 1.00 93.19 79 VAL A C 1
ATOM 602 O O . VAL A 1 79 ? -6.331 -0.315 13.693 1.00 93.19 79 VAL A O 1
ATOM 605 N N . ARG A 1 80 ? -6.459 -2.556 13.656 1.00 91.12 80 ARG A N 1
ATOM 606 C CA . ARG A 1 80 ? -7.608 -2.640 14.576 1.00 91.12 80 ARG A CA 1
ATOM 607 C C . ARG A 1 80 ? -7.304 -2.016 15.939 1.00 91.12 80 ARG A C 1
ATOM 609 O O . ARG A 1 80 ? -8.159 -1.326 16.490 1.00 91.12 80 ARG A O 1
ATOM 616 N N . ALA A 1 81 ? -6.099 -2.230 16.465 1.00 93.94 81 ALA A N 1
ATOM 617 C CA . ALA A 1 81 ? -5.677 -1.660 17.742 1.00 93.94 81 ALA A CA 1
ATOM 618 C C . ALA A 1 81 ? -5.654 -0.121 17.722 1.00 93.94 81 ALA A C 1
ATOM 620 O O . ALA A 1 81 ? -6.109 0.508 18.678 1.00 93.94 81 ALA A O 1
ATOM 621 N N . ASP A 1 82 ? -5.181 0.484 16.632 1.00 94.00 82 ASP A N 1
ATOM 622 C CA . ASP A 1 82 ? -5.144 1.942 16.490 1.00 94.00 82 ASP A CA 1
ATOM 623 C C . ASP A 1 82 ? -6.531 2.542 16.227 1.00 94.00 82 ASP A C 1
ATOM 625 O O . ASP A 1 82 ? -6.876 3.570 16.816 1.00 94.00 82 ASP A O 1
ATOM 629 N N . ILE A 1 83 ? -7.375 1.869 15.439 1.00 89.19 83 ILE A N 1
ATOM 630 C CA . ILE A 1 83 ? -8.780 2.270 15.254 1.00 89.19 83 ILE A CA 1
ATOM 631 C C . ILE A 1 83 ? -9.520 2.265 16.601 1.00 89.19 83 ILE A C 1
ATOM 633 O O . ILE A 1 83 ? -10.275 3.192 16.901 1.00 89.19 83 ILE A O 1
ATOM 637 N N . ALA A 1 84 ? -9.281 1.262 17.454 1.00 90.19 84 ALA A N 1
ATOM 638 C CA . ALA A 1 84 ? -9.881 1.191 18.789 1.00 90.19 84 ALA A CA 1
ATOM 639 C C . ALA A 1 84 ? -9.467 2.367 19.697 1.00 90.19 84 ALA A C 1
ATOM 641 O O . ALA A 1 84 ? -10.225 2.758 20.587 1.00 90.19 84 ALA A O 1
ATOM 642 N N . GLN A 1 85 ? -8.302 2.968 19.443 1.00 92.06 85 GLN A N 1
ATOM 643 C CA . GLN A 1 85 ? -7.817 4.176 20.119 1.00 92.06 85 GLN A CA 1
ATOM 644 C C . GLN A 1 85 ? -8.330 5.477 19.481 1.00 92.06 85 GLN A C 1
ATOM 646 O O . GLN A 1 85 ? -7.975 6.556 19.945 1.00 92.06 85 GLN A O 1
ATOM 651 N N . ARG A 1 86 ? -9.214 5.390 18.475 1.00 89.62 86 ARG A N 1
ATOM 652 C CA . ARG A 1 86 ? -9.756 6.519 17.697 1.00 89.62 86 ARG A CA 1
ATOM 653 C C . ARG A 1 86 ? -8.711 7.242 16.838 1.00 89.62 86 ARG A C 1
ATOM 655 O O . ARG A 1 86 ? -8.921 8.401 16.484 1.00 89.62 86 ARG A O 1
ATOM 662 N N . ASN A 1 87 ? -7.624 6.563 16.477 1.00 89.56 87 ASN A N 1
ATOM 663 C CA . ASN A 1 87 ? -6.647 7.097 15.533 1.00 89.56 87 ASN A CA 1
ATOM 664 C C . ASN A 1 87 ? -7.160 6.930 14.099 1.00 89.56 87 ASN A C 1
ATOM 666 O O . ASN A 1 87 ? -7.701 5.881 13.751 1.00 89.56 87 ASN A O 1
ATOM 670 N N . VAL A 1 88 ? -6.917 7.930 13.252 1.00 92.50 88 VAL A N 1
ATOM 671 C CA . VAL A 1 88 ? -7.061 7.790 11.798 1.00 92.50 88 VAL A CA 1
ATOM 672 C C . VAL A 1 88 ? -5.886 6.976 11.261 1.00 92.50 88 VAL A C 1
ATOM 674 O O . VAL A 1 88 ? -4.726 7.360 11.431 1.00 92.50 88 VAL A O 1
ATOM 677 N N . VAL A 1 89 ? -6.153 5.868 10.579 1.00 94.81 89 VAL A N 1
ATOM 678 C CA . VAL A 1 89 ? -5.102 4.986 10.059 1.00 94.81 89 VAL A CA 1
ATOM 679 C C . VAL A 1 89 ? -4.885 5.249 8.572 1.00 94.81 89 VAL A C 1
ATOM 681 O O . VAL A 1 89 ? -5.818 5.182 7.788 1.00 94.81 89 VAL A O 1
ATOM 684 N N . VAL A 1 90 ? -3.649 5.535 8.156 1.00 96.06 90 VAL A N 1
ATOM 685 C CA . VAL A 1 90 ? -3.286 5.855 6.764 1.00 96.06 90 VAL A CA 1
ATOM 686 C C . VAL A 1 90 ? -2.337 4.793 6.202 1.00 96.06 90 VAL A C 1
ATOM 688 O O . VAL A 1 90 ? -1.136 4.806 6.449 1.00 96.06 90 VAL A O 1
ATOM 691 N N . ILE A 1 91 ? -2.858 3.862 5.418 1.00 95.56 91 ILE A N 1
ATOM 692 C CA . ILE A 1 91 ? -2.129 2.719 4.868 1.00 95.56 91 ILE A CA 1
ATOM 693 C C . ILE A 1 91 ? -1.644 3.028 3.454 1.00 95.56 91 ILE A C 1
ATOM 695 O O . ILE A 1 91 ? -2.402 3.510 2.611 1.00 95.56 91 ILE A O 1
ATOM 699 N N . ALA A 1 92 ? -0.386 2.715 3.161 1.00 95.00 92 ALA A N 1
ATOM 700 C CA . ALA A 1 92 ? 0.129 2.785 1.807 1.00 95.00 92 ALA A CA 1
ATOM 701 C C . ALA A 1 92 ? -0.511 1.670 0.979 1.00 95.00 92 ALA A C 1
ATOM 703 O O . ALA A 1 92 ? -0.300 0.485 1.243 1.00 95.00 92 ALA A O 1
ATOM 704 N N . GLY A 1 93 ? -1.307 2.056 -0.016 1.00 91.44 93 GLY A N 1
ATOM 705 C CA . GLY A 1 93 ? -1.913 1.111 -0.941 1.00 91.44 93 GLY A CA 1
ATOM 706 C C . GLY A 1 93 ? -0.890 0.560 -1.927 1.00 91.44 93 GLY A C 1
ATOM 707 O O . GLY A 1 93 ? 0.299 0.881 -1.866 1.00 91.44 93 GLY A O 1
ATOM 708 N N . PHE A 1 94 ? -1.373 -0.268 -2.857 1.00 93.56 94 PHE A N 1
ATOM 709 C CA . PHE A 1 94 ? -0.607 -0.799 -3.992 1.00 93.56 94 PHE A CA 1
ATOM 710 C C . PHE A 1 94 ? 0.530 -1.774 -3.635 1.00 93.56 94 PHE A C 1
ATOM 712 O O . PHE A 1 94 ? 0.967 -2.507 -4.518 1.00 93.56 94 PHE A O 1
ATOM 719 N N . GLN A 1 95 ? 0.949 -1.853 -2.372 1.00 95.81 95 GLN A N 1
ATOM 720 C CA . GLN A 1 95 ? 2.059 -2.690 -1.918 1.00 95.81 95 GLN A CA 1
ATOM 721 C C . GLN A 1 95 ? 1.644 -3.741 -0.878 1.00 95.81 95 GLN A C 1
ATOM 723 O O . GLN A 1 95 ? 0.680 -3.551 -0.135 1.00 95.81 95 GLN A O 1
ATOM 728 N N . GLY A 1 96 ? 2.422 -4.817 -0.802 1.00 97.12 96 GLY A N 1
ATOM 729 C CA . GLY A 1 96 ? 2.340 -5.874 0.204 1.00 97.12 96 GLY A CA 1
ATOM 730 C C . GLY A 1 96 ? 3.721 -6.458 0.502 1.00 97.12 96 GLY A C 1
ATOM 731 O O . GLY A 1 96 ? 4.743 -5.847 0.175 1.00 97.12 96 GLY A O 1
ATOM 732 N N . VAL A 1 97 ? 3.744 -7.622 1.146 1.00 98.00 97 VAL A N 1
ATOM 733 C CA . VAL A 1 97 ? 4.960 -8.411 1.372 1.00 98.00 97 VAL A CA 1
ATOM 734 C C . VAL A 1 97 ? 4.732 -9.875 1.015 1.00 98.00 97 VAL A C 1
ATOM 736 O O . VAL A 1 97 ? 3.630 -10.387 1.203 1.00 98.00 97 VAL A O 1
ATOM 739 N N . ASP A 1 98 ? 5.743 -10.553 0.480 1.00 98.06 98 ASP A N 1
ATOM 740 C CA . ASP A 1 98 ? 5.704 -12.009 0.299 1.00 98.06 98 ASP A CA 1
ATOM 741 C C . ASP A 1 98 ? 6.098 -12.756 1.591 1.00 98.06 98 ASP A C 1
ATOM 743 O O . ASP A 1 98 ? 6.468 -12.149 2.601 1.00 98.06 98 ASP A O 1
ATOM 747 N N . GLU A 1 99 ? 6.043 -14.092 1.571 1.00 97.00 99 GLU A N 1
ATOM 748 C CA . GLU A 1 99 ? 6.431 -14.936 2.717 1.00 97.00 99 GLU A CA 1
ATOM 749 C C . GLU A 1 99 ? 7.904 -14.775 3.132 1.00 97.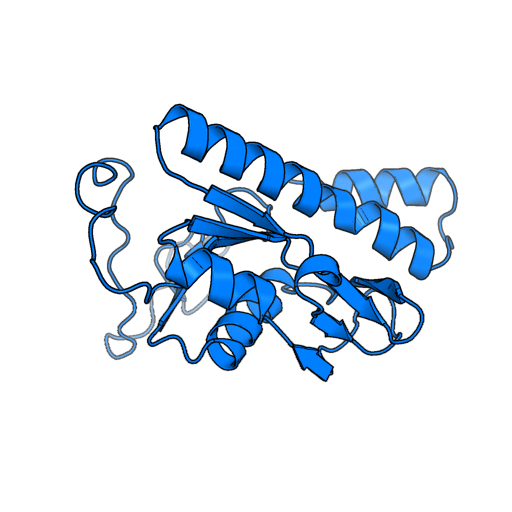00 99 GLU A C 1
ATOM 751 O O . GLU A 1 99 ? 8.266 -15.071 4.271 1.00 97.00 99 GLU A O 1
ATOM 756 N N . SER A 1 100 ? 8.760 -14.298 2.225 1.00 97.06 100 SER A N 1
ATOM 757 C CA . SER A 1 100 ? 10.178 -14.026 2.489 1.00 97.06 100 SER A CA 1
ATOM 758 C C . SER A 1 100 ? 10.422 -12.601 3.003 1.00 97.06 100 SER A C 1
ATOM 760 O O . SER A 1 100 ? 11.562 -12.242 3.298 1.00 97.06 100 SER A O 1
ATOM 762 N N . GLY A 1 101 ? 9.372 -11.783 3.125 1.00 96.38 101 GLY A N 1
ATOM 763 C CA . GLY A 1 101 ? 9.447 -10.391 3.557 1.00 96.38 101 GLY A CA 1
ATOM 764 C C . GLY A 1 101 ? 9.888 -9.413 2.465 1.00 96.38 101 GLY A C 1
ATOM 765 O O . GLY A 1 101 ? 10.230 -8.273 2.782 1.00 96.38 101 GLY A O 1
ATOM 766 N N . ASN A 1 102 ? 9.894 -9.817 1.191 1.00 98.12 102 ASN A N 1
ATOM 767 C CA . ASN A 1 102 ? 10.159 -8.898 0.086 1.00 98.12 102 ASN A CA 1
ATOM 768 C C . ASN A 1 102 ? 8.954 -7.989 -0.147 1.00 98.12 102 ASN A C 1
ATOM 770 O O . ASN A 1 102 ? 7.815 -8.445 -0.089 1.00 98.12 102 ASN A O 1
ATOM 774 N N . ILE A 1 103 ? 9.206 -6.719 -0.474 1.00 98.12 103 ILE A N 1
ATOM 775 C CA . ILE A 1 103 ? 8.153 -5.806 -0.930 1.00 98.12 103 ILE A CA 1
ATOM 776 C C . ILE A 1 103 ? 7.632 -6.294 -2.280 1.00 98.12 103 ILE A C 1
ATOM 778 O O . ILE A 1 103 ? 8.412 -6.571 -3.192 1.00 98.12 103 ILE A O 1
ATOM 782 N N . THR A 1 104 ? 6.313 -6.345 -2.406 1.00 98.31 104 THR A N 1
ATOM 783 C CA . THR A 1 104 ? 5.620 -6.663 -3.652 1.00 98.31 104 THR A CA 1
ATOM 784 C C . THR A 1 104 ? 4.658 -5.546 -4.024 1.00 98.31 104 THR A C 1
ATOM 786 O O . THR A 1 104 ? 4.183 -4.799 -3.161 1.00 98.31 104 THR A O 1
ATOM 789 N N . THR A 1 105 ? 4.338 -5.430 -5.312 1.00 97.31 105 THR A N 1
ATOM 790 C CA . THR A 1 105 ? 3.288 -4.520 -5.779 1.00 97.31 105 THR A CA 1
ATOM 791 C C . THR A 1 105 ? 2.162 -5.239 -6.504 1.00 97.31 105 THR A C 1
ATOM 793 O O . THR A 1 105 ? 2.359 -6.237 -7.194 1.00 97.31 105 THR A O 1
ATOM 796 N N . LEU A 1 106 ? 0.950 -4.707 -6.351 1.00 94.62 106 LEU A N 1
ATOM 797 C CA . LEU A 1 106 ? -0.299 -5.310 -6.829 1.00 94.62 106 LEU A CA 1
ATOM 798 C C . LEU A 1 106 ? -0.630 -4.949 -8.291 1.00 94.62 106 LEU A C 1
ATOM 800 O O . LEU A 1 106 ? -1.686 -5.311 -8.810 1.00 94.62 106 LEU A O 1
ATOM 804 N N . GLY A 1 107 ? 0.249 -4.202 -8.961 1.00 90.25 107 GLY A N 1
ATOM 805 C CA . GLY A 1 107 ? 0.043 -3.725 -10.326 1.00 90.25 107 GLY A CA 1
ATOM 806 C C . GLY A 1 107 ? -0.980 -2.587 -10.450 1.00 90.25 107 GLY A C 1
ATOM 807 O O . GLY A 1 107 ? -1.329 -1.892 -9.492 1.00 90.25 107 GLY A O 1
ATOM 808 N N . ARG A 1 108 ? -1.442 -2.332 -11.680 1.00 86.88 108 ARG A N 1
ATOM 809 C CA . ARG A 1 108 ? -2.364 -1.221 -11.977 1.00 86.88 108 ARG A CA 1
ATOM 810 C C . ARG A 1 108 ? -3.668 -1.370 -11.187 1.00 86.88 108 ARG A C 1
ATOM 812 O O . ARG A 1 108 ? -4.274 -2.432 -11.185 1.00 86.88 108 ARG A O 1
ATOM 819 N N . GLY A 1 109 ? -4.117 -0.278 -10.567 1.00 85.69 109 GLY A N 1
ATOM 820 C CA . GLY A 1 109 ? -5.297 -0.293 -9.694 1.00 85.69 109 GLY A CA 1
ATOM 821 C C . GLY A 1 109 ? -5.024 -0.899 -8.315 1.00 85.69 109 GLY A C 1
ATOM 822 O O . GLY A 1 109 ? -5.939 -1.005 -7.508 1.00 85.69 109 GLY A O 1
ATOM 823 N N . GLY A 1 110 ? -3.769 -1.242 -8.001 1.00 89.75 110 GLY A N 1
ATOM 824 C CA . GLY A 1 110 ? -3.406 -1.911 -6.755 1.00 89.75 110 GLY A CA 1
ATOM 825 C C . GLY A 1 110 ? -3.862 -1.184 -5.494 1.00 89.75 110 GLY A C 1
ATOM 826 O O . GLY A 1 110 ? -4.217 -1.829 -4.520 1.00 89.75 110 GLY A O 1
ATOM 827 N N . SER A 1 111 ? -3.939 0.147 -5.505 1.00 89.25 111 SER A N 1
ATOM 828 C CA . SER A 1 111 ? -4.485 0.891 -4.367 1.00 89.25 111 SER A CA 1
ATOM 829 C C . SER A 1 111 ? -5.994 0.687 -4.165 1.00 89.25 111 SER A C 1
ATOM 831 O O . SER A 1 111 ? -6.429 0.630 -3.018 1.00 89.25 111 SER A O 1
ATOM 833 N N . ASP A 1 112 ? -6.791 0.546 -5.235 1.00 88.56 112 ASP A N 1
ATOM 834 C CA . ASP A 1 112 ? -8.211 0.165 -5.102 1.00 88.56 112 ASP A CA 1
ATOM 835 C C . ASP A 1 112 ? -8.330 -1.245 -4.530 1.00 88.56 112 ASP A C 1
ATOM 837 O O . ASP A 1 112 ? -9.107 -1.477 -3.605 1.00 88.56 112 ASP A O 1
ATOM 841 N N . THR A 1 113 ? -7.504 -2.168 -5.030 1.00 92.19 113 THR A N 1
ATOM 842 C CA . THR A 1 113 ? -7.425 -3.536 -4.510 1.00 92.19 113 THR A CA 1
ATOM 843 C C . THR A 1 113 ? -7.093 -3.537 -3.021 1.00 92.19 113 THR A C 1
ATOM 845 O O . THR A 1 113 ? -7.781 -4.205 -2.254 1.00 92.19 113 THR A O 1
ATOM 848 N N . THR A 1 114 ? -6.102 -2.751 -2.584 1.00 93.94 114 THR A N 1
ATOM 849 C CA . THR A 1 114 ? -5.774 -2.617 -1.159 1.00 93.94 114 THR A CA 1
ATOM 850 C C . THR A 1 114 ? -6.950 -2.057 -0.361 1.00 93.94 114 THR A C 1
ATOM 852 O O . THR A 1 114 ? -7.264 -2.601 0.692 1.00 93.94 114 THR A O 1
ATOM 855 N N . ALA A 1 115 ? -7.631 -1.012 -0.845 1.00 90.38 115 ALA A N 1
ATOM 856 C CA . ALA A 1 115 ? -8.757 -0.402 -0.133 1.00 90.38 115 ALA A CA 1
ATOM 857 C C . ALA A 1 115 ? -9.905 -1.396 0.094 1.00 90.38 115 ALA A C 1
ATOM 859 O O . ALA A 1 115 ? -10.413 -1.522 1.210 1.00 90.38 115 ALA A O 1
ATOM 860 N N . VAL A 1 116 ? -10.278 -2.137 -0.953 1.00 89.88 116 VAL A N 1
ATOM 861 C CA . VAL A 1 116 ? -11.340 -3.149 -0.887 1.00 89.88 116 VAL A CA 1
ATOM 862 C C . VAL A 1 116 ? -10.924 -4.325 -0.003 1.00 89.88 116 VAL A C 1
ATOM 864 O O . VAL A 1 116 ? -11.719 -4.777 0.819 1.00 89.88 116 VAL A O 1
ATOM 867 N N . ALA A 1 117 ? -9.681 -4.799 -0.124 1.00 93.50 117 ALA A N 1
ATOM 868 C CA . ALA A 1 117 ? -9.183 -5.907 0.686 1.00 93.50 117 ALA A CA 1
ATOM 869 C C . ALA A 1 117 ? -9.111 -5.539 2.178 1.00 93.50 117 ALA A C 1
ATOM 871 O O . ALA A 1 117 ? -9.553 -6.317 3.019 1.00 93.50 117 ALA A O 1
ATOM 872 N N . MET A 1 118 ? -8.648 -4.330 2.510 1.00 93.44 118 MET A N 1
ATOM 873 C CA . MET A 1 118 ? -8.652 -3.822 3.885 1.00 93.44 118 MET A CA 1
ATOM 874 C C . MET A 1 118 ? -10.069 -3.668 4.436 1.00 93.44 118 MET A C 1
ATOM 876 O O . MET A 1 118 ? -10.320 -4.048 5.575 1.00 93.44 118 MET A O 1
ATOM 880 N N . ALA A 1 119 ? -11.008 -3.150 3.637 1.00 88.50 119 ALA A N 1
ATOM 881 C CA . ALA A 1 119 ? -12.406 -3.044 4.047 1.00 88.50 119 ALA A CA 1
ATOM 882 C C . ALA A 1 119 ? -13.005 -4.424 4.367 1.00 88.50 119 ALA A C 1
ATOM 884 O O . ALA A 1 119 ? -13.680 -4.574 5.383 1.00 88.50 119 ALA A O 1
ATOM 885 N N . ALA A 1 120 ? -12.705 -5.441 3.552 1.00 89.44 120 ALA A N 1
ATOM 886 C CA . ALA A 1 120 ? -13.121 -6.815 3.815 1.00 89.44 120 ALA A CA 1
ATOM 887 C C . ALA A 1 120 ? -12.475 -7.385 5.094 1.00 89.44 120 ALA A C 1
ATOM 889 O O . ALA A 1 120 ? -13.187 -7.918 5.942 1.00 89.44 120 ALA A O 1
ATOM 890 N N . ALA A 1 121 ? -11.158 -7.220 5.266 1.00 90.56 121 ALA A N 1
ATOM 891 C CA . ALA A 1 121 ? -10.403 -7.721 6.422 1.00 90.56 121 ALA A CA 1
ATOM 892 C C . ALA A 1 121 ? -10.787 -7.048 7.753 1.00 90.56 121 ALA A C 1
ATOM 894 O O . ALA A 1 121 ? -10.621 -7.622 8.829 1.00 90.56 121 ALA A O 1
ATOM 895 N N . LEU A 1 122 ? -11.298 -5.818 7.692 1.00 89.31 122 LEU A N 1
ATOM 896 C CA . LEU A 1 122 ? -11.763 -5.057 8.853 1.00 89.31 122 LEU A CA 1
ATOM 897 C C . LEU A 1 122 ? -13.276 -5.143 9.066 1.00 89.31 122 LEU A C 1
ATOM 899 O O . LEU A 1 122 ? -13.776 -4.536 10.010 1.00 89.31 122 LEU A O 1
ATOM 903 N N . HIS A 1 123 ? -14.000 -5.874 8.212 1.00 87.81 123 HIS A N 1
ATOM 904 C CA . HIS A 1 123 ? -15.465 -5.924 8.213 1.00 87.81 123 HIS A CA 1
ATOM 905 C C . HIS A 1 123 ? -16.108 -4.527 8.182 1.00 87.81 123 HIS A C 1
ATOM 907 O O . HIS A 1 123 ? -17.066 -4.251 8.903 1.00 87.81 123 HIS A O 1
ATOM 913 N N . ALA A 1 124 ? -15.558 -3.630 7.362 1.00 83.00 124 ALA A N 1
ATOM 914 C CA . ALA A 1 124 ? -16.069 -2.275 7.224 1.00 83.00 124 ALA A CA 1
ATOM 915 C C . ALA A 1 124 ? -17.461 -2.270 6.572 1.00 83.00 124 ALA A C 1
ATOM 917 O O . ALA A 1 124 ? -17.717 -3.014 5.624 1.00 83.00 124 ALA A O 1
ATOM 918 N N . ASP A 1 125 ? -18.333 -1.375 7.041 1.00 80.81 125 ASP A N 1
ATOM 919 C CA . ASP A 1 125 ? -19.685 -1.204 6.495 1.00 80.81 125 ASP A CA 1
ATOM 920 C C . ASP A 1 125 ? -19.655 -0.673 5.045 1.00 80.81 125 ASP A C 1
ATOM 922 O O . ASP A 1 125 ? -20.512 -1.008 4.226 1.00 80.81 125 ASP A O 1
ATOM 926 N N . GLU A 1 126 ? -18.660 0.159 4.713 1.00 80.81 126 GLU A N 1
ATOM 927 C CA . GLU A 1 126 ? -18.499 0.770 3.393 1.00 80.81 126 GLU A CA 1
ATOM 928 C C . GLU A 1 126 ? -17.015 0.961 3.029 1.00 80.81 126 GLU A C 1
ATOM 930 O O . GLU A 1 126 ? -16.179 1.310 3.866 1.00 80.81 126 GLU A O 1
ATOM 935 N N . CYS A 1 127 ? -16.699 0.791 1.741 1.00 83.00 127 CYS A N 1
ATOM 936 C CA . CYS A 1 127 ? -15.428 1.197 1.141 1.00 83.00 127 CYS A CA 1
ATOM 937 C C . CYS A 1 127 ? -15.675 2.352 0.164 1.00 83.00 127 CYS A C 1
ATOM 939 O O . CYS A 1 127 ? -16.369 2.183 -0.845 1.00 83.00 127 CYS A O 1
ATOM 941 N N . ARG A 1 128 ? -15.107 3.528 0.455 1.00 78.94 128 ARG A N 1
ATOM 942 C CA . ARG A 1 128 ? -15.276 4.734 -0.362 1.00 78.94 128 ARG A CA 1
ATOM 943 C C . ARG A 1 128 ? -14.033 5.019 -1.188 1.00 78.94 128 ARG A C 1
ATOM 945 O O . ARG A 1 128 ? -12.976 5.360 -0.659 1.00 78.94 128 ARG A O 1
ATOM 952 N N . ILE A 1 129 ? -14.199 4.958 -2.504 1.00 79.12 129 ILE A N 1
ATOM 953 C CA . ILE A 1 129 ? -13.184 5.366 -3.473 1.00 79.12 129 ILE A CA 1
ATOM 954 C C . ILE A 1 129 ? -13.488 6.799 -3.902 1.00 79.12 129 ILE A C 1
ATOM 956 O O . ILE A 1 129 ? -14.493 7.039 -4.569 1.00 79.12 129 ILE A O 1
ATOM 960 N N . TYR A 1 130 ? -12.643 7.750 -3.516 1.00 74.25 130 TYR A N 1
ATOM 961 C CA . TYR A 1 130 ? -12.703 9.109 -4.044 1.00 74.25 130 TYR A CA 1
ATOM 962 C C . TYR A 1 130 ? -11.849 9.158 -5.287 1.00 74.25 130 TYR A C 1
ATOM 964 O O . TYR A 1 130 ? -10.695 8.741 -5.255 1.00 74.25 130 TYR A O 1
ATOM 972 N N . THR A 1 131 ? -12.406 9.704 -6.352 1.00 70.00 131 THR A N 1
ATOM 973 C CA . THR A 1 131 ? -11.696 9.959 -7.596 1.00 70.00 131 THR A CA 1
ATOM 974 C C . THR A 1 131 ? -12.016 11.376 -8.065 1.00 70.00 131 THR A C 1
ATOM 976 O O . THR A 1 131 ? -12.909 12.033 -7.533 1.00 70.00 131 THR A O 1
ATOM 979 N N . ASP A 1 132 ? -11.271 11.863 -9.043 1.00 66.00 132 ASP A N 1
ATOM 980 C CA . ASP A 1 132 ? -11.470 13.136 -9.743 1.00 66.00 132 ASP A CA 1
ATOM 981 C C . ASP A 1 132 ? -12.714 13.181 -10.654 1.00 66.00 132 ASP A C 1
ATOM 983 O O . ASP A 1 132 ? -12.998 14.214 -11.259 1.00 66.00 132 ASP A O 1
ATOM 987 N N . VAL A 1 133 ? -13.476 12.087 -10.727 1.00 58.38 133 VAL A N 1
ATOM 988 C CA . VAL A 1 133 ? -14.751 11.987 -11.442 1.00 58.38 133 VAL A CA 1
ATOM 989 C C . VAL A 1 133 ? -15.895 11.703 -10.465 1.00 58.38 133 VAL A C 1
ATOM 991 O O . VAL A 1 133 ? -15.773 10.879 -9.564 1.00 58.38 133 VAL A O 1
ATOM 994 N N . ASP A 1 134 ? -17.047 12.345 -10.661 1.00 55.59 134 ASP A N 1
ATOM 995 C CA . ASP A 1 134 ? -18.187 12.264 -9.724 1.00 55.59 134 ASP A CA 1
ATOM 996 C C . ASP A 1 134 ? -18.914 10.897 -9.702 1.00 55.59 134 ASP A C 1
ATOM 998 O O . ASP A 1 134 ? -19.952 10.743 -9.059 1.00 55.59 134 ASP A O 1
ATOM 1002 N N . GLY A 1 135 ? -18.402 9.885 -10.409 1.00 61.22 135 GLY A N 1
ATOM 1003 C CA . GLY A 1 135 ? -18.980 8.546 -10.439 1.00 61.22 135 GLY A CA 1
ATOM 1004 C C . GLY A 1 135 ? -18.463 7.682 -11.585 1.00 61.22 135 GLY A C 1
ATOM 1005 O O . GLY A 1 135 ? -17.507 8.025 -12.277 1.00 61.22 135 GLY A O 1
ATOM 1006 N N . VAL A 1 136 ? -19.114 6.536 -11.788 1.00 62.16 136 VAL A N 1
ATOM 1007 C CA . VAL A 1 136 ? -18.876 5.678 -12.956 1.00 62.16 136 VAL A CA 1
ATOM 1008 C C . VAL A 1 136 ? -19.653 6.249 -14.138 1.00 62.16 136 VAL A C 1
ATOM 1010 O O . VAL A 1 136 ? -20.843 6.523 -14.013 1.00 62.16 136 VAL A O 1
ATOM 1013 N N . TYR A 1 137 ? -18.997 6.406 -15.285 1.00 63.91 137 TYR A N 1
ATOM 1014 C CA . TYR A 1 137 ? -19.609 6.908 -16.516 1.00 63.91 137 TYR A CA 1
ATOM 1015 C C . TYR A 1 137 ? -19.753 5.791 -17.550 1.00 63.91 137 TYR A C 1
ATOM 1017 O O . TYR A 1 137 ? -19.028 4.798 -17.528 1.00 63.91 137 TYR A O 1
ATOM 1025 N N . THR A 1 138 ? -20.694 5.964 -18.477 1.00 70.62 138 THR A N 1
ATOM 1026 C CA . THR A 1 138 ? -20.907 5.041 -19.609 1.00 70.62 138 THR A CA 1
ATOM 1027 C C . THR A 1 138 ? -19.729 4.992 -20.592 1.00 70.62 138 THR A C 1
ATOM 1029 O O . THR A 1 138 ? -19.586 4.018 -21.325 1.00 70.62 138 THR A O 1
ATOM 1032 N N . ALA A 1 139 ? -18.878 6.019 -20.596 1.00 66.56 139 ALA A N 1
ATOM 1033 C CA . ALA A 1 139 ? -17.613 6.100 -21.322 1.00 66.56 139 ALA A CA 1
ATOM 1034 C C . ALA A 1 139 ? -16.683 7.088 -20.598 1.00 66.56 139 ALA A C 1
ATOM 1036 O O . ALA A 1 139 ? -17.152 7.842 -19.749 1.00 66.56 139 ALA A O 1
ATOM 1037 N N . ASP A 1 140 ? -15.390 7.108 -20.935 1.00 66.94 140 ASP A N 1
ATOM 1038 C CA . ASP A 1 140 ? -14.435 8.065 -20.362 1.00 66.94 140 ASP A CA 1
ATOM 1039 C C . ASP A 1 140 ? -14.883 9.517 -20.647 1.00 66.94 140 ASP A C 1
ATOM 1041 O O . ASP A 1 140 ? -14.914 9.917 -21.818 1.00 66.94 140 ASP A O 1
ATOM 1045 N N . PRO A 1 141 ? -15.229 10.318 -19.621 1.00 60.09 141 PRO A N 1
ATOM 1046 C CA . PRO A 1 141 ? -15.699 11.687 -19.804 1.00 60.09 141 PRO A CA 1
ATOM 1047 C C . PRO A 1 141 ? -14.625 12.633 -20.356 1.00 60.09 141 PRO A C 1
ATOM 1049 O O . PRO A 1 141 ? -14.978 13.627 -20.992 1.00 60.09 141 PRO A O 1
ATOM 1052 N N . ALA A 1 142 ? -13.335 12.319 -20.184 1.00 67.25 142 ALA A N 1
ATOM 1053 C CA . ALA A 1 142 ? -12.241 13.105 -20.753 1.00 67.25 142 ALA A CA 1
ATOM 1054 C C . ALA A 1 142 ? -12.149 12.951 -22.281 1.00 67.25 142 ALA A C 1
ATOM 1056 O O . ALA A 1 142 ? -11.723 13.873 -22.975 1.00 67.25 142 ALA A O 1
ATOM 1057 N N . ILE A 1 143 ? -12.579 11.800 -22.810 1.00 73.12 143 ILE A N 1
ATOM 1058 C CA . ILE A 1 143 ? -12.592 11.497 -24.250 1.00 73.12 143 ILE A CA 1
ATOM 1059 C C . ILE A 1 143 ? -13.971 11.801 -24.856 1.00 73.12 143 ILE A C 1
ATOM 1061 O O . ILE A 1 143 ? -14.069 12.310 -25.973 1.00 73.12 143 ILE A O 1
ATOM 1065 N N . PHE A 1 144 ? -15.045 11.526 -24.112 1.00 64.94 144 PHE A N 1
ATOM 1066 C CA . PHE A 1 144 ? -16.433 11.736 -24.517 1.00 64.94 144 PHE A CA 1
ATOM 1067 C C . PHE A 1 144 ? -17.164 12.636 -23.508 1.00 64.94 144 PHE A C 1
ATOM 1069 O O . PHE A 1 144 ? -17.826 12.134 -22.594 1.00 64.94 144 PHE A O 1
ATOM 1076 N N . PRO A 1 145 ? -17.159 13.967 -23.723 1.00 64.31 145 PRO A N 1
ATOM 1077 C CA . PRO A 1 145 ? -17.766 14.941 -22.806 1.00 64.31 145 PRO A CA 1
ATOM 1078 C C . PRO A 1 145 ? -19.281 14.781 -22.604 1.00 64.31 145 PRO A C 1
ATOM 1080 O O . PRO A 1 145 ? -19.855 15.380 -21.703 1.00 64.31 145 PRO A O 1
ATOM 1083 N N . ARG A 1 146 ? -19.950 14.009 -23.472 1.00 59.19 146 ARG A N 1
ATOM 1084 C CA . ARG A 1 146 ? -21.387 13.691 -23.390 1.00 59.19 146 ARG A CA 1
ATOM 1085 C C . ARG A 1 146 ? -21.684 12.355 -22.704 1.00 59.19 146 ARG A C 1
ATOM 1087 O O . ARG A 1 146 ? -22.831 11.910 -22.738 1.00 59.19 146 ARG A O 1
ATOM 1094 N N . SER A 1 147 ? -20.684 11.695 -22.124 1.00 50.34 147 SER A N 1
ATOM 1095 C CA . SER A 1 147 ? -20.932 10.497 -21.326 1.00 50.34 147 SER A CA 1
ATOM 1096 C C . SER A 1 147 ? -21.847 10.855 -20.153 1.00 50.34 147 SER A C 1
ATOM 1098 O O . SER A 1 147 ? -21.654 11.839 -19.444 1.00 50.34 147 SER A O 1
ATOM 1100 N N . THR A 1 148 ? -22.912 10.079 -19.999 1.00 50.03 148 THR A N 1
ATOM 1101 C CA . THR A 1 148 ? -23.869 10.227 -18.902 1.00 50.03 148 THR A CA 1
ATOM 1102 C C . THR A 1 148 ? -23.594 9.133 -17.873 1.00 50.03 148 THR A C 1
ATOM 1104 O O . THR A 1 148 ? -23.237 8.013 -18.268 1.00 50.03 148 THR A O 1
ATOM 1107 N N . PRO A 1 149 ? -23.711 9.419 -16.564 1.00 50.66 149 PRO A N 1
ATOM 1108 C CA . PRO A 1 149 ? -23.676 8.370 -15.553 1.00 50.66 149 PRO A CA 1
ATOM 1109 C C . PRO A 1 149 ? -24.815 7.366 -15.820 1.00 50.66 149 PRO A C 1
ATOM 1111 O O . PRO A 1 149 ? -25.878 7.767 -16.307 1.00 50.66 149 PRO A O 1
ATOM 1114 N N . PRO A 1 150 ? -24.619 6.059 -15.564 1.00 44.84 150 PRO A N 1
ATOM 1115 C CA . PRO A 1 150 ? -25.670 5.069 -15.755 1.00 44.84 150 PRO A CA 1
ATOM 1116 C C . PRO A 1 150 ? -26.885 5.420 -14.884 1.00 44.84 150 PRO A C 1
ATOM 1118 O O . PRO A 1 150 ? -26.741 5.904 -13.761 1.00 44.84 150 PRO A O 1
ATOM 1121 N N . GLY A 1 151 ? -28.086 5.202 -15.433 1.00 45.28 151 GLY A N 1
ATOM 1122 C CA . GLY A 1 151 ? -29.364 5.555 -14.811 1.00 45.28 151 GLY A CA 1
ATOM 1123 C C . GLY A 1 151 ? -29.462 5.126 -13.342 1.00 45.28 151 GLY A C 1
ATOM 1124 O O . GLY A 1 151 ? -29.021 4.044 -12.963 1.00 45.28 151 GLY A O 1
ATOM 1125 N N . SER A 1 152 ? -30.037 6.021 -12.541 1.00 39.81 152 SER A N 1
ATOM 1126 C CA . SER A 1 152 ? -30.165 6.093 -11.077 1.00 39.81 152 SER A CA 1
ATOM 1127 C C . SER A 1 152 ? -30.518 4.808 -10.299 1.00 39.81 152 SER A C 1
ATOM 1129 O O . SER A 1 152 ? -31.532 4.768 -9.607 1.00 39.81 152 SER A O 1
ATOM 1131 N N . HIS A 1 153 ? -29.661 3.785 -10.328 1.00 36.56 153 HIS A N 1
ATOM 1132 C CA . HIS A 1 153 ? -29.741 2.618 -9.437 1.00 36.56 153 HIS A CA 1
ATOM 1133 C C . HIS A 1 153 ? -28.378 2.115 -8.939 1.00 36.56 153 HIS A C 1
ATOM 1135 O O . HIS A 1 153 ? -28.240 0.950 -8.582 1.00 36.56 153 HIS A O 1
ATOM 1141 N N . HIS A 1 154 ? -27.358 2.974 -8.875 1.00 38.47 154 HIS A N 1
ATOM 1142 C CA . HIS A 1 154 ? -26.133 2.698 -8.115 1.00 38.47 154 HIS A CA 1
ATOM 1143 C C . HIS A 1 154 ? -25.905 3.845 -7.130 1.00 38.47 154 HIS A C 1
ATOM 1145 O O . HIS A 1 154 ? -25.347 4.883 -7.473 1.00 38.47 154 HIS A O 1
ATOM 1151 N N . SER A 1 155 ? -26.396 3.683 -5.901 1.00 33.09 155 SER A N 1
ATOM 1152 C CA . SER A 1 155 ? -26.154 4.630 -4.815 1.00 33.09 155 SER A CA 1
ATOM 1153 C C . SER A 1 155 ? -24.677 4.595 -4.417 1.00 33.09 155 SER A C 1
ATOM 1155 O O . SER A 1 155 ? -24.235 3.643 -3.773 1.00 33.09 155 SER A O 1
ATOM 1157 N N . ARG A 1 156 ? -23.920 5.638 -4.762 1.00 45.03 156 ARG A N 1
ATOM 1158 C CA . ARG A 1 156 ? -22.694 6.024 -4.050 1.00 45.03 156 ARG A CA 1
ATOM 1159 C C . ARG A 1 156 ? -22.734 7.524 -3.772 1.00 45.03 156 ARG A C 1
ATOM 1161 O O . ARG A 1 156 ? -23.207 8.297 -4.598 1.00 45.03 156 ARG A O 1
ATOM 1168 N N . GLY A 1 157 ? -22.365 7.873 -2.540 1.00 35.31 157 GLY A N 1
ATOM 1169 C CA . GLY A 1 157 ? -22.669 9.142 -1.885 1.00 35.31 157 GLY A CA 1
ATOM 1170 C C . GLY A 1 157 ? -22.085 10.381 -2.563 1.00 35.31 157 GLY A C 1
ATOM 1171 O O . GLY A 1 157 ? -21.010 10.344 -3.150 1.00 35.31 157 GLY A O 1
ATOM 1172 N N . ASN A 1 158 ? -22.833 11.480 -2.429 1.00 34.12 158 ASN A N 1
ATOM 1173 C CA . ASN A 1 158 ? -22.545 12.826 -2.922 1.00 34.12 158 ASN A CA 1
ATOM 1174 C C . ASN A 1 158 ? -21.067 13.234 -2.806 1.00 34.12 158 ASN A C 1
ATOM 1176 O O . ASN A 1 158 ? -20.504 13.268 -1.708 1.00 34.12 158 ASN A O 1
ATOM 1180 N N . ALA A 1 159 ? -20.504 13.681 -3.930 1.00 37.38 159 ALA A N 1
ATOM 1181 C CA . ALA A 1 159 ? -19.284 14.471 -3.992 1.00 37.38 159 ALA A CA 1
ATOM 1182 C C . ALA A 1 159 ? -19.489 15.801 -3.242 1.00 37.38 159 ALA A C 1
ATOM 1184 O O . ALA A 1 159 ? -19.990 16.796 -3.766 1.00 37.38 159 ALA A O 1
ATOM 1185 N N . GLY A 1 160 ? -19.138 15.810 -1.958 1.00 33.31 160 GLY A N 1
ATOM 1186 C CA . GLY A 1 160 ? -19.074 17.020 -1.155 1.00 33.31 160 GLY A CA 1
ATOM 1187 C C . GLY A 1 160 ? -17.825 17.818 -1.514 1.00 33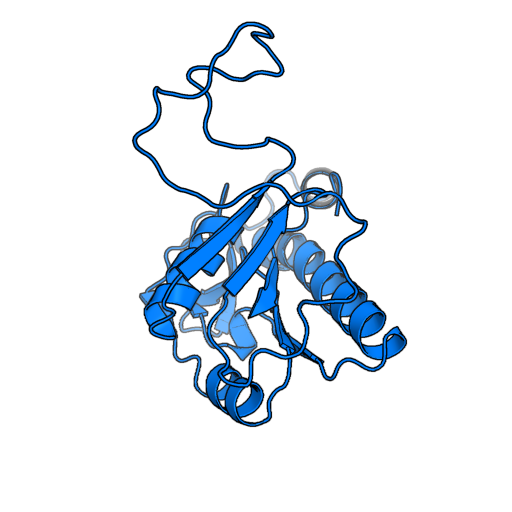.31 160 GLY A C 1
ATOM 1188 O O . GLY A 1 160 ? -16.716 17.437 -1.153 1.00 33.31 160 GLY A O 1
ATOM 1189 N N . THR A 1 161 ? -18.010 18.953 -2.190 1.00 31.23 161 THR A N 1
ATOM 1190 C CA . THR A 1 161 ? -17.013 20.028 -2.323 1.00 31.23 161 THR A CA 1
ATOM 1191 C C . THR A 1 161 ? -16.229 20.244 -1.020 1.00 31.23 161 THR A C 1
ATOM 1193 O O . THR A 1 161 ? -16.829 20.296 0.054 1.00 31.23 161 THR A O 1
ATOM 1196 N N . LEU A 1 162 ? -14.915 20.480 -1.146 1.00 34.06 162 LEU A N 1
ATOM 1197 C CA . LEU A 1 162 ? -13.877 20.799 -0.137 1.00 34.06 162 LEU A CA 1
ATOM 1198 C C . LEU A 1 162 ? -14.226 21.817 0.985 1.00 34.06 162 LEU A C 1
ATOM 1200 O O . LEU A 1 162 ? -13.361 22.171 1.781 1.00 34.06 162 LEU A O 1
ATOM 1204 N N . LYS A 1 163 ? -15.463 22.304 1.100 1.00 25.78 163 LYS A N 1
ATOM 1205 C CA . LYS A 1 163 ? -15.939 23.198 2.165 1.00 25.78 163 LYS A CA 1
ATOM 1206 C C . LYS A 1 163 ? -16.523 22.476 3.392 1.00 25.78 163 LYS A C 1
ATOM 1208 O O . LYS A 1 163 ? -16.729 23.133 4.407 1.00 25.78 163 LYS A O 1
ATOM 1213 N N . SER A 1 164 ? -16.753 21.159 3.352 1.00 30.03 164 SER A N 1
ATOM 1214 C CA . SER A 1 164 ? -17.402 20.410 4.451 1.00 30.03 164 SER A CA 1
ATOM 1215 C C . SER A 1 164 ? -16.457 19.798 5.503 1.00 30.03 164 SER A C 1
ATOM 1217 O O . SER A 1 164 ? -16.935 19.180 6.452 1.00 30.03 164 SER A O 1
ATOM 1219 N N . TRP A 1 165 ? -15.137 20.029 5.419 1.00 34.44 165 TRP A N 1
ATOM 1220 C CA . TRP A 1 165 ? -14.114 19.480 6.339 1.00 34.44 165 TRP A CA 1
ATOM 1221 C C . TRP A 1 165 ? -14.346 19.770 7.840 1.00 34.44 165 TRP A C 1
ATOM 1223 O O . TRP A 1 165 ? -13.664 19.195 8.681 1.00 34.44 165 TRP A O 1
ATOM 1233 N N . ARG A 1 166 ? -15.292 20.651 8.202 1.00 29.91 166 ARG A N 1
ATOM 1234 C CA . ARG A 1 166 ? -15.603 21.019 9.594 1.00 29.91 166 ARG A CA 1
ATOM 1235 C C . ARG A 1 166 ? -16.569 20.080 10.330 1.00 29.91 166 ARG A C 1
ATOM 1237 O O . ARG A 1 166 ? -16.657 20.209 11.543 1.00 29.91 166 ARG A O 1
ATOM 1244 N N . GLN A 1 167 ? -17.303 19.188 9.658 1.00 28.83 167 GLN A N 1
ATOM 1245 C CA . GLN A 1 167 ? -18.403 18.441 10.307 1.00 28.83 167 GLN A CA 1
ATOM 1246 C C . GLN A 1 167 ? -18.206 16.920 10.436 1.00 28.83 167 GLN A C 1
ATOM 1248 O O . GLN A 1 167 ? -19.036 16.273 11.061 1.00 28.83 167 GLN A O 1
ATOM 1253 N N . GLY A 1 168 ? -17.128 16.337 9.902 1.00 33.06 168 GLY A N 1
ATOM 1254 C CA . GLY A 1 168 ? -17.024 14.876 9.737 1.00 33.06 168 GLY A CA 1
ATOM 1255 C C . GLY A 1 168 ? -16.041 14.116 10.634 1.00 33.06 168 GLY A C 1
ATOM 1256 O O . GLY A 1 168 ? -15.862 12.930 10.402 1.00 33.06 168 GLY A O 1
ATOM 1257 N N . PHE A 1 169 ? -15.381 14.746 11.612 1.00 39.41 169 PHE A N 1
ATOM 1258 C CA . PHE A 1 169 ? -14.386 14.051 12.458 1.00 39.41 169 PHE A CA 1
ATOM 1259 C C . PHE A 1 169 ? -14.965 13.390 13.719 1.00 39.41 169 PHE A C 1
ATOM 1261 O O . PHE A 1 169 ? -14.236 12.726 14.447 1.00 39.41 169 PHE A O 1
ATOM 1268 N N . ALA A 1 170 ? -16.263 13.547 13.983 1.00 33.25 170 ALA A N 1
ATOM 1269 C CA . ALA A 1 170 ? -16.914 12.995 15.167 1.00 33.25 170 ALA A CA 1
ATOM 1270 C C . ALA A 1 170 ? -18.074 12.071 14.778 1.00 33.25 170 ALA A C 1
ATOM 1272 O O . ALA A 1 170 ? -19.235 12.405 14.995 1.00 33.25 170 ALA A O 1
ATOM 1273 N N . ASP A 1 171 ? -17.756 10.904 14.217 1.00 35.72 171 ASP A N 1
ATOM 1274 C CA . ASP A 1 171 ? -18.627 9.737 14.370 1.00 35.72 171 ASP A CA 1
ATOM 1275 C C . ASP A 1 171 ? -17.974 8.808 15.415 1.00 35.72 171 ASP A C 1
ATOM 1277 O O . ASP A 1 171 ? -16.814 8.424 15.240 1.00 35.72 171 ASP A O 1
ATOM 1281 N N . PRO A 1 172 ? -18.621 8.491 16.555 1.00 31.44 172 PRO A N 1
ATOM 1282 C CA . PRO A 1 172 ? -17.974 7.803 17.672 1.00 31.44 172 PRO A CA 1
ATOM 1283 C C . PRO A 1 172 ? -17.544 6.358 17.398 1.00 31.44 172 PRO A C 1
ATOM 1285 O O . PRO A 1 172 ? -16.963 5.751 18.304 1.00 31.44 172 PRO A O 1
ATOM 1288 N N . VAL A 1 173 ? -17.835 5.808 16.217 1.00 36.53 173 VAL A N 1
ATOM 1289 C CA . VAL A 1 173 ? -17.716 4.386 15.892 1.00 36.53 173 VAL A CA 1
ATOM 1290 C C . VAL A 1 173 ? -16.889 4.247 14.611 1.00 36.53 173 VAL A C 1
ATOM 1292 O O . VAL A 1 173 ? -17.393 4.526 13.532 1.00 36.53 173 VAL A O 1
ATOM 1295 N N . GLY A 1 174 ? -15.612 3.867 14.717 1.00 35.91 174 GLY A N 1
ATOM 1296 C CA . GLY A 1 174 ? -14.667 3.786 13.590 1.00 35.91 174 GLY A CA 1
ATOM 1297 C C . GLY A 1 174 ? -15.127 2.865 12.452 1.00 35.91 174 GLY A C 1
ATOM 1298 O O . GLY A 1 174 ? -14.861 1.668 12.484 1.00 35.91 174 GLY A O 1
ATOM 1299 N N . ARG A 1 175 ? -15.838 3.420 11.462 1.00 41.59 175 ARG A N 1
ATOM 1300 C CA . ARG A 1 175 ? -16.598 2.668 10.444 1.00 41.59 175 ARG A CA 1
ATOM 1301 C C . ARG A 1 175 ? -16.372 3.128 8.999 1.00 41.59 175 ARG A C 1
ATOM 1303 O O . ARG A 1 175 ? -17.242 2.884 8.168 1.00 41.59 175 ARG A O 1
ATOM 1310 N N . ILE A 1 176 ? -15.292 3.835 8.645 1.00 46.31 176 ILE A N 1
ATOM 1311 C CA . ILE A 1 176 ? -15.184 4.341 7.261 1.00 46.31 176 ILE A CA 1
ATOM 1312 C C . ILE A 1 176 ? -13.768 4.252 6.696 1.00 46.31 176 ILE A C 1
ATOM 1314 O O . ILE A 1 176 ? -12.875 4.967 7.120 1.00 46.31 176 ILE A O 1
ATOM 1318 N N . CYS A 1 177 ? -13.614 3.432 5.655 1.00 40.72 177 CYS A N 1
ATOM 1319 C CA . CYS A 1 177 ? -12.411 3.333 4.835 1.00 40.72 177 CYS A CA 1
ATOM 1320 C C . CYS A 1 177 ? -12.533 4.283 3.617 1.00 40.72 177 CYS A C 1
ATOM 1322 O O . CYS A 1 177 ? -13.413 4.105 2.769 1.00 40.72 177 CYS A O 1
ATOM 1324 N N . TRP A 1 178 ? -11.685 5.309 3.536 1.00 45.84 178 TRP A N 1
ATOM 1325 C CA . TRP A 1 178 ? -11.595 6.341 2.499 1.0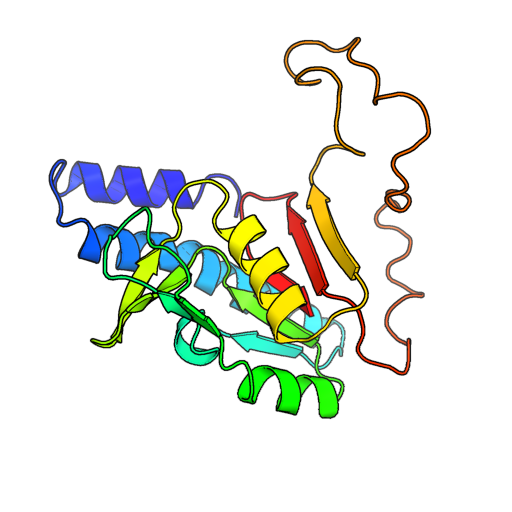0 45.84 178 TRP A CA 1
ATOM 1326 C C . TRP A 1 178 ? -10.341 6.157 1.631 1.00 45.84 178 TRP A C 1
ATOM 1328 O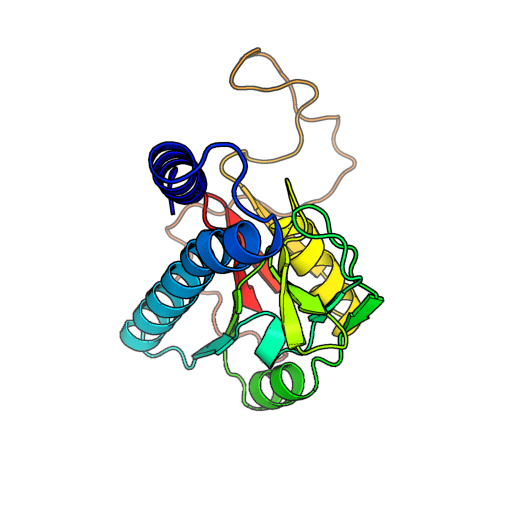 O . TRP A 1 178 ? -9.252 5.919 2.135 1.00 45.84 178 TRP A O 1
ATOM 1338 N N . LYS A 1 179 ? -10.433 6.398 0.325 1.00 39.56 179 LYS A N 1
ATOM 1339 C CA . LYS A 1 179 ? -9.266 6.549 -0.565 1.00 39.56 179 LYS A CA 1
ATOM 1340 C C . LYS A 1 179 ? -9.341 7.878 -1.308 1.00 39.56 179 LYS A C 1
ATOM 1342 O O . LYS A 1 179 ? -10.266 8.027 -2.086 1.00 39.56 179 LYS A O 1
ATOM 1347 N N . ILE A 1 180 ? -8.400 8.818 -1.140 1.00 37.69 180 ILE A N 1
ATOM 1348 C CA . ILE A 1 180 ? -8.408 10.113 -1.863 1.00 37.69 180 ILE A CA 1
ATOM 1349 C C . ILE A 1 180 ? -7.621 10.023 -3.178 1.00 37.69 180 ILE A C 1
ATOM 1351 O O . ILE A 1 180 ? -6.410 10.222 -3.179 1.00 37.69 180 ILE A O 1
ATOM 1355 N N . GLN A 1 181 ? -8.287 9.805 -4.315 1.00 36.00 181 GLN A N 1
ATOM 1356 C CA . GLN A 1 181 ? -7.651 9.814 -5.640 1.00 36.00 181 GLN A CA 1
ATOM 1357 C C . GLN A 1 181 ? -7.959 11.112 -6.412 1.00 36.00 181 GLN A C 1
ATOM 1359 O O . GLN A 1 181 ? -8.775 11.158 -7.316 1.00 36.00 181 GLN A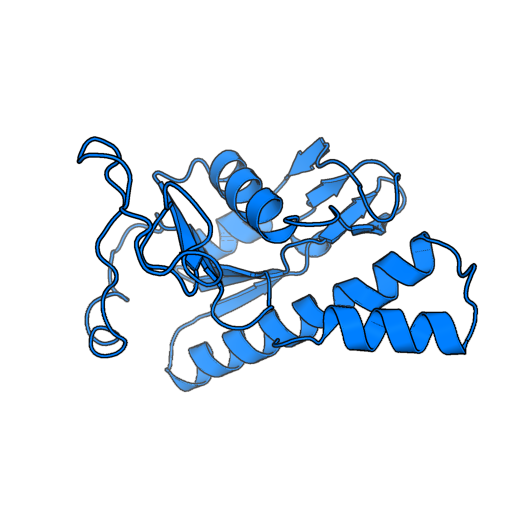 O 1
ATOM 1364 N N . GLY A 1 182 ? -7.281 12.202 -6.050 1.00 32.78 182 GLY A N 1
ATOM 1365 C CA . GLY A 1 182 ? -7.214 13.452 -6.845 1.00 32.78 182 GLY A CA 1
ATOM 1366 C C . GLY A 1 182 ? -5.775 13.904 -7.141 1.00 32.78 182 GLY A C 1
ATOM 1367 O O . GLY A 1 182 ? -5.519 14.906 -7.798 1.00 32.78 182 GLY A O 1
ATOM 1368 N N . SER A 1 183 ? -4.811 13.136 -6.646 1.00 34.62 183 SER A N 1
ATOM 1369 C CA . SER A 1 183 ? -3.416 13.109 -7.065 1.00 34.62 183 SER A CA 1
ATOM 1370 C C . SER A 1 183 ? -3.099 11.622 -7.232 1.00 34.62 183 SER A C 1
ATOM 1372 O O . SER A 1 183 ? -3.710 10.819 -6.534 1.00 34.62 183 SER A O 1
ATOM 1374 N N . SER A 1 184 ? -2.228 11.198 -8.146 1.00 39.66 184 SER A N 1
ATOM 1375 C CA . SER A 1 184 ? -1.943 9.766 -8.368 1.00 39.66 184 SER A CA 1
ATOM 1376 C C . SER A 1 184 ? -1.150 9.152 -7.204 1.00 39.66 184 SER A C 1
ATOM 1378 O O . SER A 1 184 ? 0.042 8.879 -7.302 1.00 39.66 184 SER A O 1
ATOM 1380 N N . ALA A 1 185 ? -1.780 9.074 -6.044 1.00 44.78 185 ALA A N 1
ATOM 1381 C CA . ALA A 1 185 ? -1.250 8.641 -4.773 1.00 44.78 185 ALA A CA 1
ATOM 1382 C C . ALA A 1 185 ? -2.313 7.722 -4.174 1.00 44.78 185 ALA A C 1
ATOM 1384 O O . ALA A 1 185 ? -3.405 8.160 -3.816 1.00 44.78 185 ALA A O 1
ATOM 1385 N N . GLY A 1 186 ? -2.039 6.433 -4.218 1.00 56.16 186 GLY A N 1
ATOM 1386 C CA . GLY A 1 186 ? -2.917 5.371 -3.802 1.00 56.16 186 GLY A CA 1
ATOM 1387 C C . GLY A 1 186 ? -2.684 4.965 -2.353 1.00 56.16 186 GLY A C 1
ATOM 1388 O O . GLY A 1 186 ? -2.001 3.984 -2.079 1.00 56.16 186 GLY A O 1
ATOM 1389 N N . PHE A 1 187 ? -3.338 5.649 -1.422 1.00 61.91 187 PHE A N 1
ATOM 1390 C CA . PHE A 1 187 ? -3.369 5.282 -0.005 1.00 61.91 187 PHE A CA 1
ATOM 1391 C C . PHE A 1 187 ? -4.798 5.015 0.468 1.00 61.91 187 PHE A C 1
ATOM 1393 O O . PHE A 1 187 ? -5.772 5.451 -0.149 1.00 61.91 187 PHE A O 1
ATOM 1400 N N . VAL A 1 188 ? -4.909 4.285 1.570 1.00 70.56 188 VAL A N 1
ATOM 1401 C CA . VAL A 1 188 ? -6.165 3.893 2.208 1.00 70.56 188 VAL A CA 1
ATOM 1402 C C . VAL A 1 188 ? -6.209 4.546 3.583 1.00 70.56 188 VAL A C 1
ATOM 1404 O O . VAL A 1 188 ? -5.309 4.343 4.383 1.00 70.56 188 VAL A O 1
ATOM 1407 N N . VAL A 1 189 ? -7.219 5.357 3.858 1.00 71.69 189 VAL A N 1
ATOM 1408 C CA . VAL A 1 189 ? -7.462 5.996 5.155 1.00 71.69 189 VAL A CA 1
ATOM 1409 C C . VAL A 1 189 ? -8.606 5.256 5.829 1.00 71.69 189 VAL A C 1
ATOM 1411 O O . VAL A 1 189 ? -9.619 5.046 5.183 1.00 71.69 189 VAL A O 1
ATOM 1414 N N . ILE A 1 190 ? -8.490 4.860 7.088 1.00 69.12 190 ILE A N 1
ATOM 1415 C CA . ILE A 1 190 ? -9.542 4.166 7.848 1.00 69.12 190 ILE A CA 1
ATOM 1416 C C . ILE A 1 190 ? -9.796 4.914 9.153 1.00 69.12 190 ILE A C 1
ATOM 1418 O O . ILE A 1 190 ? -8.804 5.419 9.729 1.00 69.12 190 ILE A O 1
#